Protein AF-A0A9E3TMM5-F1 (afdb_monomer_lite)

Foldseek 3Di:
DDDDDPDDDFDKDKDKWQQELLQWTDDPQEIEHFAQVRHRHIWMWIDGQFKIFTAHPVRHTRDIDTDDDHPYYDYDPNRDDPVSVVVLVVVQVVLLVVLVVLDDLSNVLSVLLCVVPNSSCSVLSVLLVVVCVVAPSVQQSVQSNVCVVVSNNGSVSSVVSSVVVVVPDDPDDPPPDDPPDDPPVCVDPVNVVVVVVVVVVVVVVD

Sequence (206 aa):
MLPLPRDRFPSFHEARRTVSRDGHLEVDKAFYSAPPEYVGRRLWVRWDSRVVRIFNDRWQPIALHSKCEPGRFRTNAAHIPREKVSAVERGTDRLLQQIAAIGPHSKAWSEAMTQVRGVEGVRVFVGLKALAGKHSIEALEQACETALTYEAFRLRTIRNLLKRSADKQQSFEFLEEHPIIRPLADYSVESLHQFRRQRNHERNSS

Radius of gyration: 29.15 Å; chains: 1; bounding box: 93×26×80 Å

pLDDT: mean 84.2, std 12.72, range [48.09, 98.19]

Secondary structure (DSSP, 8-state):
-PPPPSSPP---EEEEEEPPTTSEEEETTEEEE--GGGTT-EEEEEE-SSEEEEE-TT--EEEEEE---TT-EE--GGG--HHHHHHHHHHHHHHHHHHHTT-HHHHHHHHHHHHHH-GGGHHHHHHHHHHHTTS-HHHHHHHHHHHHHTT---HHHHHHHHHHHHS--------S--TTS--GGGGSHHHHHHHHHHHHHHHH--

Structure (mmCIF, N/CA/C/O backbone):
data_AF-A0A9E3TMM5-F1
#
_entry.id   AF-A0A9E3TMM5-F1
#
loop_
_atom_site.group_PDB
_atom_site.id
_atom_site.type_symbol
_atom_site.label_atom_id
_atom_site.label_alt_id
_atom_site.label_comp_id
_atom_site.label_asym_id
_atom_site.label_entity_id
_atom_site.label_seq_id
_atom_site.pdbx_PDB_ins_code
_atom_site.Cartn_x
_atom_site.Cartn_y
_atom_site.Cartn_z
_atom_site.occupancy
_atom_site.B_iso_or_equiv
_atom_site.auth_seq_id
_atom_site.auth_comp_id
_atom_site.auth_asym_id
_atom_site.auth_atom_id
_atom_site.pdbx_PDB_model_num
ATOM 1 N N . MET A 1 1 ? -12.716 5.617 -49.496 1.00 60.97 1 MET A N 1
ATOM 2 C CA . MET A 1 1 ? -12.910 5.771 -48.036 1.00 60.97 1 MET A CA 1
ATOM 3 C C . MET A 1 1 ? -12.302 4.563 -47.343 1.00 60.97 1 MET A C 1
ATOM 5 O O . MET A 1 1 ? -12.516 3.461 -47.834 1.00 60.97 1 MET A O 1
ATOM 9 N N . LEU A 1 2 ? -11.521 4.748 -46.273 1.00 73.06 2 LEU A N 1
ATOM 10 C CA . LEU A 1 2 ? -11.009 3.619 -45.486 1.00 73.06 2 LEU A CA 1
ATOM 11 C C . LEU A 1 2 ? -12.102 3.066 -44.553 1.00 73.06 2 LEU A C 1
ATOM 13 O O . LEU A 1 2 ? -12.908 3.849 -44.047 1.00 73.06 2 LEU A O 1
ATOM 17 N N . PRO A 1 3 ? -12.138 1.742 -44.322 1.00 79.94 3 PRO A N 1
ATOM 18 C CA . PRO A 1 3 ? -13.090 1.120 -43.410 1.00 79.94 3 PRO A CA 1
ATOM 19 C C . PRO A 1 3 ? -12.835 1.549 -41.958 1.00 79.94 3 PRO A C 1
ATOM 21 O O . PRO A 1 3 ? -11.693 1.756 -41.546 1.00 79.94 3 PRO A O 1
ATOM 24 N N . LEU A 1 4 ? -13.913 1.662 -41.178 1.00 74.12 4 LEU A N 1
ATOM 25 C CA . LEU A 1 4 ? -13.845 1.975 -39.751 1.00 74.12 4 LEU A CA 1
ATOM 26 C C . LEU A 1 4 ? -13.074 0.877 -38.991 1.00 74.12 4 LEU A C 1
ATOM 28 O O . LEU A 1 4 ? -13.332 -0.311 -39.218 1.00 74.12 4 LEU A O 1
ATOM 32 N N . PRO A 1 5 ? -12.154 1.246 -38.078 1.00 76.75 5 PRO A N 1
ATOM 33 C CA . PRO A 1 5 ? -11.482 0.284 -37.216 1.00 76.75 5 PRO A CA 1
ATOM 34 C C . PRO A 1 5 ? -12.502 -0.541 -36.427 1.00 76.75 5 PRO A C 1
ATOM 36 O O . PRO A 1 5 ? -13.445 0.005 -35.855 1.00 76.75 5 PRO A O 1
ATOM 39 N N . ARG A 1 6 ? -12.304 -1.864 -36.390 1.00 74.62 6 ARG A N 1
ATOM 40 C CA . ARG A 1 6 ? -13.176 -2.797 -35.653 1.00 74.62 6 ARG A CA 1
ATOM 41 C C . ARG A 1 6 ? -13.123 -2.586 -34.140 1.00 74.62 6 ARG A C 1
ATOM 43 O O . ARG A 1 6 ? -14.082 -2.905 -33.443 1.00 74.62 6 ARG A O 1
ATOM 50 N N . ASP A 1 7 ? -12.017 -2.034 -33.652 1.00 69.50 7 ASP A N 1
ATOM 51 C CA . ASP A 1 7 ? -11.776 -1.806 -32.237 1.00 69.50 7 ASP A CA 1
ATOM 52 C C . ASP A 1 7 ? -12.035 -0.350 -31.852 1.00 69.50 7 ASP A C 1
ATOM 54 O O . ASP A 1 7 ? -11.740 0.588 -32.597 1.00 69.50 7 ASP A O 1
ATOM 58 N N . ARG A 1 8 ? -12.569 -0.153 -30.643 1.00 67.50 8 ARG A N 1
ATOM 59 C CA . ARG A 1 8 ? -12.731 1.187 -30.069 1.00 67.50 8 ARG A CA 1
ATOM 60 C C . ARG A 1 8 ? -11.361 1.828 -29.869 1.00 67.50 8 ARG A C 1
ATOM 62 O O . ARG A 1 8 ? -10.397 1.142 -29.528 1.00 67.50 8 ARG A O 1
ATOM 69 N N . PHE A 1 9 ? -11.303 3.153 -29.998 1.00 67.50 9 PHE A N 1
ATOM 70 C CA . PHE A 1 9 ? -10.101 3.914 -29.673 1.00 67.50 9 PHE A CA 1
ATOM 71 C C . PHE A 1 9 ? -9.637 3.565 -28.244 1.00 67.50 9 PHE A C 1
ATOM 73 O O . PHE A 1 9 ? -10.448 3.673 -27.315 1.00 67.50 9 PHE A O 1
ATOM 80 N N . PRO A 1 10 ? -8.383 3.121 -28.034 1.00 65.38 10 PRO A N 1
ATOM 81 C CA . PRO A 1 10 ? -7.929 2.732 -26.708 1.00 65.38 10 PRO A CA 1
ATOM 82 C C . PRO A 1 10 ? -7.882 3.960 -25.795 1.00 65.38 10 PRO A C 1
ATOM 84 O O . PRO A 1 10 ? -7.009 4.816 -25.929 1.00 65.38 10 PRO A O 1
ATOM 87 N N . SER A 1 11 ? -8.813 4.052 -24.847 1.00 82.56 11 SER A N 1
ATOM 88 C CA . SER A 1 11 ? -8.731 5.037 -23.771 1.00 82.56 11 SER A CA 1
ATOM 89 C C . SER A 1 11 ? -7.680 4.568 -22.770 1.00 82.56 11 SER A C 1
ATOM 91 O O . SER A 1 11 ? -7.873 3.555 -22.089 1.00 82.56 11 SER A O 1
ATOM 93 N N . PHE A 1 12 ? -6.573 5.292 -22.674 1.00 91.00 12 PHE A N 1
ATOM 94 C CA . PHE A 1 12 ? -5.543 5.036 -21.678 1.00 91.00 12 PHE A CA 1
ATOM 95 C C . PHE A 1 12 ? -5.386 6.232 -20.748 1.00 91.00 12 PHE A C 1
ATOM 97 O O . PHE A 1 12 ? -5.664 7.375 -21.103 1.00 91.00 12 PHE A O 1
ATOM 104 N N . HIS A 1 13 ? -4.897 5.943 -19.554 1.00 95.06 13 HIS A N 1
ATOM 105 C CA . HIS A 1 13 ? -4.405 6.931 -18.616 1.00 95.06 13 HIS A CA 1
ATOM 106 C C . HIS A 1 13 ? -2.886 6.924 -18.643 1.00 95.06 13 HIS A C 1
ATOM 108 O O . HIS A 1 13 ? -2.256 5.907 -18.953 1.00 95.06 13 HIS A O 1
ATOM 114 N N . GLU A 1 14 ? -2.301 8.056 -18.283 1.00 95.69 14 GLU A N 1
ATOM 115 C CA . GLU A 1 14 ? -0.863 8.232 -18.277 1.00 95.69 14 GLU A CA 1
ATOM 116 C C . GLU A 1 14 ? -0.423 9.077 -17.089 1.00 95.69 14 GLU A C 1
ATOM 118 O O . GLU A 1 14 ? -1.069 10.059 -16.727 1.00 95.69 14 GLU A O 1
ATOM 123 N N . ALA A 1 15 ? 0.675 8.678 -16.451 1.00 96.81 15 ALA A N 1
ATOM 124 C CA . ALA A 1 15 ? 1.256 9.426 -15.349 1.00 96.81 15 ALA A CA 1
ATOM 125 C C . ALA A 1 15 ? 2.727 9.072 -15.152 1.00 96.81 15 ALA A C 1
ATOM 127 O O . ALA A 1 15 ? 3.177 7.969 -15.464 1.00 96.81 15 ALA A O 1
ATOM 128 N N . ARG A 1 16 ? 3.461 9.987 -14.515 1.00 97.38 16 ARG A N 1
ATOM 129 C CA . ARG A 1 16 ? 4.796 9.697 -13.993 1.00 97.38 16 ARG A CA 1
ATOM 130 C C . ARG A 1 16 ? 4.725 9.164 -12.565 1.00 97.38 16 ARG A C 1
ATOM 132 O O . ARG A 1 16 ? 4.150 9.825 -11.697 1.00 97.38 16 ARG A O 1
ATOM 139 N N . ARG A 1 17 ? 5.358 8.019 -12.297 1.00 97.19 17 ARG A N 1
ATOM 140 C CA . ARG A 1 17 ? 5.375 7.349 -10.985 1.00 97.19 17 ARG A CA 1
ATOM 141 C C . ARG A 1 17 ? 6.796 7.032 -10.540 1.00 97.19 17 ARG A C 1
ATOM 143 O O . ARG A 1 17 ? 7.626 6.631 -11.347 1.00 97.19 17 ARG A O 1
ATOM 150 N N . THR A 1 18 ? 7.071 7.212 -9.253 1.00 95.88 18 THR A N 1
ATOM 151 C CA . THR A 1 18 ? 8.375 6.887 -8.664 1.00 95.88 18 THR A CA 1
ATOM 152 C C . THR A 1 18 ? 8.405 5.430 -8.224 1.00 95.88 18 THR A C 1
ATOM 154 O O . THR A 1 18 ? 7.497 4.978 -7.521 1.00 95.88 18 THR A O 1
ATOM 157 N N . VAL A 1 19 ? 9.452 4.705 -8.615 1.00 92.06 19 VAL A N 1
ATOM 158 C CA . VAL A 1 19 ? 9.715 3.353 -8.113 1.00 92.06 19 VAL A CA 1
ATOM 159 C C . VAL A 1 19 ? 10.181 3.472 -6.671 1.00 92.06 19 VAL A C 1
ATOM 161 O O . VAL A 1 19 ? 11.188 4.114 -6.375 1.00 92.06 19 VAL A O 1
ATOM 164 N N . SER A 1 20 ? 9.425 2.883 -5.758 1.00 87.44 20 SER A N 1
ATOM 165 C CA . SER A 1 20 ? 9.756 2.887 -4.338 1.00 87.44 20 SER A CA 1
ATOM 166 C C . SER A 1 20 ? 10.905 1.926 -4.027 1.00 87.44 20 SER A C 1
ATOM 168 O O . SER A 1 20 ? 11.356 1.158 -4.876 1.00 87.44 20 SER A O 1
ATOM 170 N N . ARG A 1 21 ? 11.423 1.999 -2.797 1.00 80.44 21 ARG A N 1
ATOM 171 C CA . ARG A 1 21 ? 12.581 1.207 -2.345 1.00 80.44 21 ARG A CA 1
ATOM 172 C C . ARG A 1 21 ? 12.350 -0.308 -2.416 1.00 80.44 21 ARG A C 1
ATOM 174 O O . ARG A 1 21 ? 13.307 -1.061 -2.529 1.00 80.44 21 ARG A O 1
ATOM 181 N N . ASP A 1 22 ? 11.092 -0.724 -2.386 1.00 79.25 22 ASP A N 1
ATOM 182 C CA . ASP A 1 22 ? 10.629 -2.100 -2.572 1.00 79.25 22 ASP A CA 1
ATOM 183 C C . ASP A 1 22 ? 10.596 -2.548 -4.048 1.00 79.25 22 ASP A C 1
ATOM 185 O O . ASP A 1 22 ? 10.097 -3.628 -4.348 1.00 79.25 22 ASP A O 1
ATOM 189 N N . GLY A 1 23 ? 11.057 -1.717 -4.989 1.00 86.25 23 GLY A N 1
ATOM 190 C CA . GLY A 1 23 ? 11.059 -2.032 -6.420 1.00 86.25 23 GLY A CA 1
ATOM 191 C C . GLY A 1 23 ? 9.711 -1.853 -7.116 1.00 86.25 23 GLY A C 1
ATOM 192 O O . GLY A 1 23 ? 9.593 -2.194 -8.292 1.00 86.25 23 GLY A O 1
ATOM 193 N N . HIS A 1 24 ? 8.698 -1.307 -6.435 1.00 91.38 24 HIS A N 1
ATOM 194 C CA . HIS A 1 24 ? 7.352 -1.173 -6.988 1.00 91.38 24 HIS A CA 1
ATOM 195 C C . HIS A 1 24 ? 6.933 0.286 -7.178 1.00 91.38 24 HIS A C 1
ATOM 197 O O . HIS A 1 24 ? 7.223 1.161 -6.357 1.00 91.38 24 HIS A O 1
ATOM 203 N N . LEU A 1 25 ? 6.168 0.540 -8.238 1.00 94.19 25 LEU A N 1
ATOM 204 C CA . LEU A 1 25 ? 5.440 1.791 -8.452 1.00 94.19 25 LEU A CA 1
ATOM 205 C C . LEU A 1 25 ? 3.928 1.571 -8.323 1.00 94.19 25 LEU A C 1
ATOM 207 O O . LEU A 1 25 ? 3.431 0.464 -8.527 1.00 94.19 25 LEU A O 1
ATOM 211 N N . GLU A 1 26 ? 3.196 2.622 -7.953 1.00 95.06 26 GLU A N 1
ATOM 212 C CA . GLU A 1 26 ? 1.743 2.567 -7.765 1.00 95.06 26 GLU A CA 1
ATOM 213 C C . GLU A 1 26 ? 0.995 3.092 -8.996 1.00 95.06 26 GLU A C 1
ATOM 215 O O . GLU A 1 26 ? 1.269 4.191 -9.488 1.00 95.06 26 GLU A O 1
ATOM 220 N N . VAL A 1 27 ? 0.012 2.323 -9.461 1.00 96.56 27 VAL A N 1
ATOM 221 C CA . VAL A 1 27 ? -0.903 2.670 -10.554 1.00 96.56 27 VAL A CA 1
ATOM 222 C C . VAL A 1 27 ? -2.302 2.243 -10.152 1.00 96.56 27 VAL A C 1
ATOM 224 O O . VAL A 1 27 ? -2.522 1.077 -9.844 1.00 96.56 27 VAL A O 1
ATOM 227 N N . ASP A 1 28 ? -3.244 3.187 -10.153 1.00 94.38 28 ASP A N 1
ATOM 228 C CA . ASP A 1 28 ? -4.645 2.933 -9.793 1.00 94.38 28 ASP A CA 1
ATOM 229 C C . ASP A 1 28 ? -4.796 2.145 -8.474 1.00 94.38 28 ASP A C 1
ATOM 231 O O . ASP A 1 28 ? -5.537 1.169 -8.370 1.00 94.38 28 ASP A O 1
ATOM 235 N N . LYS A 1 29 ? -4.017 2.550 -7.458 1.00 92.12 29 LYS A N 1
ATOM 236 C CA . LYS A 1 29 ? -3.943 1.931 -6.122 1.00 92.12 29 LYS A CA 1
ATOM 237 C C . LYS A 1 29 ? -3.423 0.486 -6.099 1.00 92.12 29 LYS A C 1
ATOM 239 O O . LYS A 1 29 ? -3.460 -0.136 -5.040 1.00 92.12 29 LYS A O 1
ATOM 244 N N . ALA A 1 30 ? -2.943 -0.055 -7.214 1.00 92.88 30 ALA A N 1
ATOM 245 C CA . ALA A 1 30 ? -2.253 -1.340 -7.312 1.00 92.88 30 ALA A CA 1
ATOM 246 C C . ALA A 1 30 ? -0.745 -1.138 -7.541 1.00 92.88 30 ALA A C 1
ATOM 248 O O . ALA A 1 30 ? -0.310 -0.066 -7.968 1.00 92.88 30 ALA A O 1
ATOM 249 N N . PHE A 1 31 ? 0.064 -2.155 -7.247 1.00 92.50 31 PHE A N 1
ATOM 250 C CA . PHE A 1 31 ? 1.525 -2.045 -7.225 1.00 92.50 31 PHE A CA 1
ATOM 251 C C . PHE A 1 31 ? 2.176 -2.957 -8.259 1.00 92.50 31 PHE A C 1
ATOM 253 O O . PHE A 1 31 ? 1.870 -4.145 -8.331 1.00 92.50 31 PHE A O 1
ATOM 260 N N . TYR A 1 32 ? 3.105 -2.408 -9.037 1.00 94.56 32 TYR A N 1
ATOM 261 C CA . TYR A 1 32 ? 3.748 -3.106 -10.148 1.00 94.56 32 TYR A CA 1
ATOM 262 C C . TYR A 1 32 ? 5.260 -2.997 -10.025 1.00 94.56 32 TYR A C 1
ATOM 264 O O . TYR A 1 32 ? 5.792 -1.904 -9.821 1.00 94.56 32 TYR A O 1
ATOM 272 N N . SER A 1 33 ? 5.942 -4.134 -10.132 1.00 93.38 33 SER A N 1
ATOM 273 C CA . SER A 1 33 ? 7.407 -4.180 -10.079 1.00 93.38 33 SER A CA 1
ATOM 274 C C . SER A 1 33 ? 8.036 -3.523 -11.311 1.00 93.38 33 SER A C 1
ATOM 276 O O . SER A 1 33 ? 7.535 -3.673 -12.431 1.00 93.38 33 SER A O 1
ATOM 278 N N . ALA A 1 34 ? 9.162 -2.848 -11.107 1.00 93.75 34 ALA A N 1
ATOM 279 C CA . ALA A 1 34 ? 10.026 -2.325 -12.158 1.00 93.75 34 ALA A CA 1
ATOM 280 C C . ALA A 1 34 ? 11.448 -2.888 -11.995 1.00 93.75 34 ALA A C 1
ATOM 282 O O . ALA A 1 34 ? 11.813 -3.271 -10.880 1.00 93.75 34 ALA A O 1
ATOM 283 N N . PRO A 1 35 ? 12.259 -2.921 -13.068 1.00 92.00 35 PRO A N 1
ATOM 284 C CA . PRO A 1 35 ? 13.619 -3.424 -12.970 1.00 92.00 35 PRO A CA 1
ATOM 285 C C . PRO A 1 35 ? 14.457 -2.686 -11.900 1.00 92.00 35 PRO A C 1
ATOM 287 O O . PRO A 1 35 ? 14.269 -1.480 -11.678 1.00 92.00 35 PRO A O 1
ATOM 290 N N . PRO A 1 36 ? 15.371 -3.387 -11.207 1.00 87.44 36 PRO A N 1
ATOM 291 C CA . PRO A 1 36 ? 16.034 -2.901 -9.993 1.00 87.44 36 PRO A CA 1
ATOM 292 C C . PRO A 1 36 ? 16.870 -1.632 -10.165 1.00 87.44 36 PRO A C 1
ATOM 294 O O . PRO A 1 36 ? 17.106 -0.920 -9.187 1.00 87.44 36 PRO A O 1
ATOM 297 N N . GLU A 1 37 ? 17.372 -1.374 -11.364 1.00 90.12 37 GLU A N 1
ATOM 298 C CA . G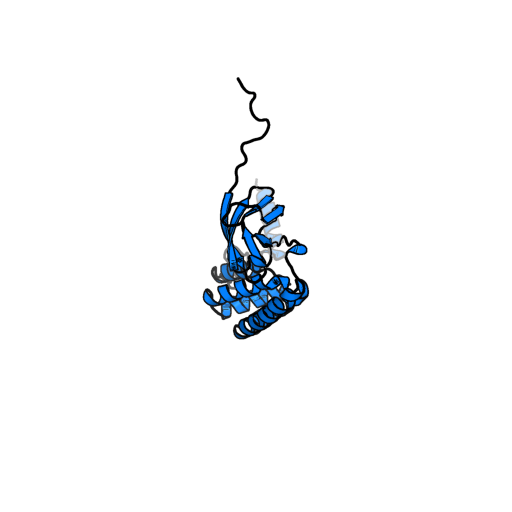LU A 1 37 ? 18.147 -0.192 -11.736 1.00 90.12 37 GLU A CA 1
ATOM 299 C C . GLU A 1 37 ? 17.310 1.096 -11.711 1.00 90.12 37 GLU A C 1
ATOM 301 O O . GLU A 1 37 ? 17.864 2.196 -11.621 1.00 90.12 37 GLU A O 1
ATOM 306 N N . TYR A 1 38 ? 15.978 0.969 -11.726 1.00 92.81 38 TYR A N 1
ATOM 307 C CA . TYR A 1 38 ? 15.045 2.091 -11.671 1.00 92.81 38 TYR A CA 1
ATOM 308 C C . TYR A 1 38 ? 14.523 2.400 -10.266 1.00 92.81 38 TYR A C 1
ATOM 310 O O . TYR A 1 38 ? 13.747 3.342 -10.121 1.00 92.81 38 TYR A O 1
ATOM 318 N N . VAL A 1 39 ? 14.944 1.673 -9.224 1.00 89.19 39 VAL A N 1
ATOM 319 C CA . VAL A 1 39 ? 14.583 1.992 -7.830 1.00 89.19 39 VAL A CA 1
ATOM 320 C C . VAL A 1 39 ? 14.949 3.446 -7.506 1.00 89.19 39 VAL A C 1
ATOM 322 O O . VAL A 1 39 ? 16.067 3.887 -7.759 1.00 89.19 39 VAL A O 1
ATOM 325 N N . GLY A 1 40 ? 13.991 4.204 -6.966 1.00 89.25 40 GLY A N 1
ATOM 326 C CA . GLY A 1 40 ? 14.130 5.633 -6.672 1.00 89.25 40 GLY A CA 1
ATOM 327 C C . GLY A 1 40 ? 13.940 6.564 -7.876 1.00 89.25 40 GLY A C 1
ATOM 328 O O . GLY A 1 40 ? 13.851 7.776 -7.690 1.00 89.25 40 GLY A O 1
ATOM 329 N N . ARG A 1 41 ? 13.832 6.038 -9.104 1.00 94.88 41 ARG A N 1
ATOM 330 C CA . ARG A 1 41 ? 13.634 6.838 -10.323 1.00 94.88 41 ARG A CA 1
ATOM 331 C C . ARG A 1 41 ? 12.153 7.035 -10.635 1.00 94.88 41 ARG A C 1
ATOM 333 O O . ARG A 1 41 ? 11.298 6.246 -10.229 1.00 94.88 41 ARG A O 1
ATOM 340 N N . ARG A 1 42 ? 11.845 8.096 -11.387 1.00 97.31 42 ARG A N 1
ATOM 341 C CA . ARG A 1 42 ? 10.482 8.453 -11.801 1.00 97.31 42 ARG A CA 1
ATOM 342 C C . ARG A 1 42 ? 10.241 8.064 -13.258 1.00 97.31 42 ARG A C 1
ATOM 344 O O . ARG A 1 42 ? 10.781 8.697 -14.155 1.00 97.31 42 ARG A O 1
ATOM 351 N N . LEU A 1 43 ? 9.386 7.075 -13.477 1.00 97.81 43 LEU A N 1
ATOM 352 C CA . LEU A 1 43 ? 9.104 6.453 -14.770 1.00 97.81 43 LEU A CA 1
ATOM 353 C C . LEU A 1 43 ? 7.763 6.901 -15.345 1.00 97.81 43 LEU A C 1
ATOM 355 O O . LEU A 1 43 ? 6.876 7.318 -14.596 1.00 97.81 43 LEU A O 1
ATOM 359 N N . TRP A 1 44 ? 7.604 6.784 -16.660 1.00 98.19 44 TRP A N 1
ATOM 360 C CA . TRP A 1 44 ? 6.314 6.939 -17.324 1.00 98.19 44 TRP A CA 1
ATOM 361 C C . TRP A 1 44 ? 5.515 5.648 -17.216 1.00 98.19 44 TRP A C 1
ATOM 363 O O . TRP A 1 44 ? 6.055 4.553 -17.362 1.00 98.19 44 TRP A O 1
ATOM 373 N N . VAL A 1 45 ? 4.218 5.767 -16.958 1.00 97.81 45 VAL A N 1
ATOM 374 C CA . VAL A 1 45 ? 3.316 4.623 -16.886 1.00 97.81 45 VAL A CA 1
ATOM 375 C C . VAL A 1 45 ? 2.057 4.936 -17.667 1.00 97.81 45 VAL A C 1
ATOM 377 O O . VAL A 1 45 ? 1.417 5.957 -17.418 1.00 97.81 45 VAL A O 1
ATOM 380 N N . ARG A 1 46 ? 1.696 4.036 -18.582 1.00 97.19 46 ARG A N 1
ATOM 381 C CA . ARG A 1 46 ? 0.459 4.091 -19.358 1.00 97.19 46 ARG A CA 1
ATOM 382 C C . ARG A 1 46 ? -0.378 2.860 -19.056 1.00 97.19 46 ARG A C 1
ATOM 384 O O . ARG A 1 46 ? 0.136 1.743 -19.125 1.00 97.19 46 ARG A O 1
ATOM 391 N N . TRP A 1 47 ? -1.648 3.041 -18.725 1.00 96.81 47 TRP A N 1
ATOM 392 C CA . TRP A 1 47 ? -2.521 1.920 -18.386 1.00 96.81 47 TRP A CA 1
ATOM 393 C C . TRP A 1 47 ? -3.946 2.098 -18.890 1.00 96.81 47 TRP A C 1
ATOM 395 O O . TRP A 1 47 ? -4.442 3.213 -19.039 1.00 96.81 47 TRP A O 1
ATOM 405 N N . ASP A 1 48 ? -4.605 0.973 -19.124 1.00 94.06 48 ASP A N 1
ATOM 406 C CA . ASP A 1 48 ? -6.016 0.884 -19.495 1.00 94.06 48 ASP A CA 1
ATOM 407 C C . ASP A 1 48 ? -6.751 -0.050 -18.514 1.00 94.06 48 ASP A C 1
ATOM 409 O O . ASP A 1 48 ? -6.332 -0.212 -17.364 1.00 94.06 48 ASP A O 1
ATOM 413 N N . SER A 1 49 ? -7.885 -0.628 -18.912 1.00 91.56 49 SER A N 1
ATOM 414 C CA . SER A 1 49 ? -8.632 -1.569 -18.069 1.00 91.56 49 SER A CA 1
ATOM 415 C C . SER A 1 49 ? -7.958 -2.940 -17.922 1.00 91.56 49 SER A C 1
ATOM 417 O O . SER A 1 49 ? -8.324 -3.687 -17.020 1.00 91.56 49 SER A O 1
ATOM 419 N N . ARG A 1 50 ? -6.979 -3.276 -18.769 1.00 92.62 50 ARG A N 1
ATOM 420 C CA . ARG A 1 50 ? -6.390 -4.618 -18.891 1.00 92.62 50 ARG A CA 1
ATOM 421 C C . ARG A 1 50 ? -4.906 -4.660 -18.574 1.00 92.62 50 ARG A C 1
ATOM 423 O O . ARG A 1 50 ? -4.449 -5.655 -18.019 1.00 92.62 50 ARG A O 1
ATOM 430 N N . VAL A 1 51 ? -4.142 -3.632 -18.935 1.00 95.94 51 VAL A N 1
ATOM 431 C CA . VAL A 1 51 ? -2.677 -3.664 -18.855 1.00 95.94 51 VAL A CA 1
ATOM 432 C C . VAL A 1 51 ? -2.071 -2.378 -18.314 1.00 95.94 51 VAL A C 1
ATOM 434 O O . VAL A 1 51 ? -2.626 -1.289 -18.446 1.00 95.94 51 VAL A O 1
ATOM 437 N N . VAL A 1 52 ? -0.881 -2.524 -17.737 1.00 97.75 52 VAL A N 1
ATOM 438 C CA . VAL A 1 52 ? -0.010 -1.449 -17.263 1.00 97.75 52 VAL A CA 1
ATOM 439 C C . VAL A 1 52 ? 1.332 -1.575 -17.977 1.00 97.75 52 VAL A C 1
ATOM 441 O O . VAL A 1 52 ? 2.013 -2.592 -17.854 1.00 97.75 52 VAL A O 1
ATOM 444 N N . ARG A 1 53 ? 1.716 -0.543 -18.729 1.00 97.62 53 ARG A N 1
ATOM 445 C CA . ARG A 1 53 ? 2.998 -0.434 -19.436 1.00 97.62 53 ARG A CA 1
ATOM 446 C C . ARG A 1 53 ? 3.873 0.602 -18.751 1.00 97.62 53 ARG A C 1
ATOM 448 O O . ARG A 1 53 ? 3.424 1.723 -18.525 1.00 97.62 53 ARG A O 1
ATOM 455 N N . ILE A 1 54 ? 5.111 0.234 -18.451 1.00 98.12 54 ILE A N 1
ATOM 456 C CA . ILE A 1 54 ? 6.090 1.099 -17.792 1.00 98.12 54 ILE A CA 1
ATOM 457 C C . ILE A 1 54 ? 7.175 1.456 -18.808 1.00 98.12 54 ILE A C 1
ATOM 459 O O . ILE A 1 54 ? 7.685 0.574 -19.502 1.00 98.12 54 ILE A O 1
ATOM 463 N N . PHE A 1 55 ? 7.538 2.735 -18.871 1.00 98.00 55 PHE A N 1
ATOM 464 C CA . PHE A 1 55 ? 8.533 3.284 -19.785 1.00 98.00 55 PHE A CA 1
ATOM 465 C C . PHE A 1 55 ? 9.575 4.116 -19.036 1.00 98.00 55 PHE A C 1
ATOM 467 O O . PHE A 1 55 ? 9.283 4.745 -18.013 1.00 98.00 55 PHE A O 1
ATOM 474 N N . ASN A 1 56 ? 10.794 4.153 -19.568 1.00 96.25 56 ASN A N 1
ATOM 475 C CA . ASN A 1 56 ? 11.821 5.084 -19.104 1.00 96.25 56 ASN A CA 1
ATOM 476 C C . ASN A 1 56 ? 11.611 6.504 -19.678 1.00 96.25 56 ASN A C 1
ATOM 478 O O . ASN A 1 56 ? 10.668 6.758 -20.427 1.00 96.25 56 ASN A O 1
ATOM 482 N N . ASP A 1 57 ? 12.501 7.442 -19.342 1.00 94.00 57 ASP A N 1
ATOM 483 C CA . ASP A 1 57 ? 12.431 8.833 -19.825 1.00 94.00 57 ASP A CA 1
ATOM 484 C C . ASP A 1 57 ? 12.566 8.976 -21.351 1.00 94.00 57 ASP A C 1
ATOM 486 O O . ASP A 1 57 ? 12.154 9.987 -21.911 1.00 94.00 57 ASP A O 1
ATOM 490 N N . ARG A 1 58 ? 13.100 7.953 -22.031 1.00 95.50 58 ARG A N 1
ATOM 491 C CA . ARG A 1 58 ? 13.225 7.882 -23.494 1.00 95.50 58 ARG A CA 1
ATOM 492 C C . ARG A 1 58 ? 12.042 7.168 -24.156 1.00 95.50 58 ARG A C 1
ATOM 494 O O . ARG A 1 58 ? 12.156 6.768 -25.309 1.00 95.50 58 ARG A O 1
ATOM 501 N N . TRP A 1 59 ? 10.934 6.963 -23.436 1.00 94.38 59 TRP A N 1
ATOM 502 C CA . TRP A 1 59 ? 9.745 6.256 -23.930 1.00 94.38 59 TRP A CA 1
ATOM 503 C C . TRP A 1 59 ? 9.988 4.804 -24.369 1.00 94.38 59 TRP A C 1
ATOM 505 O O . TRP A 1 59 ? 9.181 4.218 -25.089 1.00 94.38 59 TRP A O 1
ATOM 515 N N . GLN A 1 60 ? 11.067 4.177 -23.895 1.00 96.06 60 GLN A N 1
ATOM 516 C CA . GLN A 1 60 ? 11.337 2.766 -24.170 1.00 96.06 60 GLN A CA 1
ATOM 517 C C . GLN A 1 60 ? 10.564 1.895 -23.169 1.00 96.06 60 GLN A C 1
ATOM 519 O O . GLN A 1 60 ? 10.625 2.185 -21.968 1.00 96.06 60 GLN A O 1
ATOM 524 N N . PRO A 1 61 ? 9.840 0.851 -23.617 1.00 95.50 61 PRO A N 1
ATOM 525 C CA . PRO A 1 61 ? 9.111 -0.035 -22.719 1.00 95.50 61 PRO A CA 1
ATOM 526 C C . PRO A 1 61 ? 10.100 -0.848 -21.883 1.00 95.50 61 PRO A C 1
ATOM 528 O O . PRO A 1 61 ? 10.980 -1.509 -22.424 1.00 95.50 61 PRO A O 1
ATOM 531 N N . ILE A 1 62 ? 9.943 -0.802 -20.561 1.00 95.50 62 ILE A N 1
ATOM 532 C CA . ILE A 1 62 ? 10.794 -1.547 -19.623 1.00 95.50 62 ILE A CA 1
ATOM 533 C C . ILE A 1 62 ? 10.041 -2.676 -18.913 1.00 95.50 62 ILE A C 1
ATOM 535 O O . ILE A 1 62 ? 10.666 -3.605 -18.418 1.00 95.50 62 ILE A O 1
ATOM 539 N N . ALA A 1 63 ? 8.708 -2.601 -18.841 1.00 96.50 63 ALA A N 1
ATOM 540 C CA . ALA A 1 63 ? 7.875 -3.658 -18.277 1.00 96.50 63 ALA A CA 1
ATOM 541 C C . ALA A 1 63 ? 6.425 -3.568 -18.774 1.00 96.50 63 ALA A C 1
ATOM 543 O O . ALA A 1 63 ? 5.903 -2.483 -19.048 1.00 96.50 63 ALA A O 1
ATOM 544 N N . LEU A 1 64 ? 5.762 -4.723 -18.829 1.00 96.88 64 LEU A N 1
ATOM 545 C CA . LEU A 1 64 ? 4.341 -4.876 -19.123 1.00 96.88 64 LEU A CA 1
ATOM 546 C C . LEU A 1 64 ? 3.725 -5.808 -18.079 1.00 96.88 64 LEU A C 1
ATOM 548 O O . LEU A 1 64 ? 4.242 -6.894 -17.835 1.00 96.88 64 LEU A O 1
ATOM 552 N N . HIS A 1 65 ? 2.599 -5.397 -17.507 1.00 97.19 65 HIS A N 1
ATOM 553 C CA . HIS A 1 65 ? 1.849 -6.180 -16.530 1.00 97.19 65 HIS A CA 1
ATOM 554 C C . HIS A 1 65 ? 0.367 -6.219 -16.890 1.00 97.19 65 HIS A C 1
ATOM 556 O O . HIS A 1 65 ? -0.177 -5.249 -17.418 1.00 97.19 65 HIS A O 1
ATOM 562 N N . SER A 1 66 ? -0.317 -7.306 -16.538 1.00 96.50 66 SER A N 1
ATOM 563 C CA . SER A 1 66 ? -1.783 -7.317 -16.460 1.00 96.50 66 SER A CA 1
ATOM 564 C C . SER A 1 66 ? -2.241 -6.427 -15.302 1.00 96.50 66 SER A C 1
ATOM 566 O O . SER A 1 66 ? -1.695 -6.555 -14.201 1.00 96.50 66 SER A O 1
ATOM 568 N N . LYS A 1 67 ? -3.260 -5.590 -15.507 1.00 95.50 67 LYS A N 1
ATOM 569 C CA . LYS A 1 67 ? -3.866 -4.791 -14.440 1.00 95.50 67 LYS A CA 1
ATOM 570 C C . LYS A 1 67 ? -4.459 -5.710 -13.367 1.00 95.50 67 LYS A C 1
ATOM 572 O O . LYS A 1 67 ? -5.021 -6.759 -13.676 1.00 95.50 67 LYS A O 1
ATOM 577 N N . CYS A 1 68 ? -4.306 -5.333 -12.104 1.00 94.38 68 CYS A N 1
ATOM 578 C CA . CYS A 1 68 ? -4.880 -6.043 -10.967 1.00 94.38 68 CYS A CA 1
ATOM 579 C C . CYS A 1 68 ? -5.656 -5.099 -10.043 1.00 94.38 68 CYS A C 1
ATOM 581 O O . CYS A 1 68 ? -5.606 -3.876 -10.181 1.00 94.38 68 CYS A O 1
ATOM 583 N N . GLU A 1 69 ? -6.387 -5.702 -9.107 1.00 92.38 69 GLU A N 1
ATOM 584 C CA . GLU A 1 69 ? -7.236 -4.985 -8.162 1.00 92.38 69 GLU A CA 1
ATOM 585 C C . GLU A 1 69 ? -6.448 -4.036 -7.241 1.00 92.38 69 GLU A C 1
ATOM 587 O O . GLU A 1 69 ? -5.331 -4.362 -6.819 1.00 92.38 69 GLU A O 1
ATOM 592 N N . PRO A 1 70 ? -7.048 -2.903 -6.830 1.00 90.50 70 PRO A N 1
ATOM 593 C CA . PRO A 1 70 ? -6.481 -2.007 -5.829 1.00 90.50 70 PRO A CA 1
ATOM 594 C C . PRO A 1 70 ? -5.951 -2.737 -4.585 1.00 90.50 70 PRO A C 1
ATOM 596 O O . PRO A 1 70 ? -6.648 -3.522 -3.938 1.00 90.50 70 PRO A O 1
ATOM 599 N N . GLY A 1 71 ? -4.711 -2.432 -4.210 1.00 83.12 71 GLY A N 1
ATOM 600 C CA . GLY A 1 71 ? -4.004 -3.009 -3.071 1.00 83.12 71 GLY A CA 1
ATOM 601 C C . GLY A 1 71 ? -3.296 -4.336 -3.356 1.00 83.12 71 GLY A C 1
ATOM 602 O O . GLY A 1 71 ? -2.657 -4.865 -2.447 1.00 83.12 71 GLY A O 1
ATOM 603 N N . ARG A 1 72 ? -3.393 -4.882 -4.576 1.00 86.56 72 ARG A N 1
ATOM 604 C CA . ARG A 1 72 ? -2.630 -6.064 -5.004 1.00 86.56 72 ARG A CA 1
ATOM 605 C C . ARG A 1 72 ? -1.281 -5.675 -5.603 1.00 86.56 72 ARG A C 1
ATOM 607 O O . ARG A 1 72 ? -1.074 -4.546 -6.046 1.00 86.56 72 ARG A O 1
ATOM 614 N N . PHE A 1 73 ? -0.387 -6.657 -5.621 1.00 87.81 73 PHE A N 1
ATOM 615 C CA . PHE A 1 73 ? 0.931 -6.574 -6.232 1.00 87.81 73 PHE A CA 1
ATOM 616 C C . PHE A 1 73 ? 0.968 -7.441 -7.491 1.00 87.81 73 PHE A C 1
ATOM 618 O O . PHE A 1 73 ? 0.409 -8.540 -7.525 1.00 87.81 73 PHE A O 1
ATOM 625 N N . ARG A 1 74 ? 1.620 -6.932 -8.534 1.00 91.38 74 ARG A N 1
ATOM 626 C CA . ARG A 1 74 ? 2.031 -7.679 -9.722 1.00 91.38 74 ARG A CA 1
ATOM 627 C C . ARG A 1 74 ? 3.545 -7.585 -9.844 1.00 91.38 74 ARG A C 1
ATOM 629 O O . ARG A 1 74 ? 4.116 -6.586 -10.295 1.00 91.38 74 ARG A O 1
ATOM 636 N N . THR A 1 75 ? 4.183 -8.653 -9.394 1.00 89.25 75 THR A N 1
ATOM 637 C CA . THR A 1 75 ? 5.633 -8.758 -9.300 1.00 89.25 75 THR A CA 1
ATOM 638 C C . THR A 1 75 ? 6.129 -9.710 -10.375 1.00 89.25 75 THR A C 1
ATOM 640 O O . THR A 1 75 ? 5.655 -10.838 -10.483 1.00 89.25 75 THR A O 1
ATOM 643 N N . ASN A 1 76 ? 7.065 -9.240 -11.196 1.00 89.06 76 ASN A N 1
ATOM 644 C CA . ASN A 1 76 ? 7.841 -10.095 -12.076 1.00 89.06 76 ASN A CA 1
ATOM 645 C C . ASN A 1 76 ? 9.072 -10.551 -11.288 1.00 89.06 76 ASN A C 1
ATOM 647 O O . ASN A 1 76 ? 9.819 -9.710 -10.789 1.00 89.06 76 ASN A O 1
ATOM 651 N N . ALA A 1 77 ? 9.285 -11.863 -11.187 1.00 83.00 77 ALA A N 1
ATOM 652 C CA . ALA A 1 77 ? 10.412 -12.435 -10.455 1.00 83.00 77 ALA A CA 1
ATOM 653 C C . ALA A 1 77 ? 11.770 -11.912 -10.959 1.00 83.00 77 ALA A C 1
ATOM 655 O O . ALA A 1 77 ? 12.675 -11.696 -10.158 1.00 83.00 77 ALA A O 1
ATOM 656 N N . ALA A 1 78 ? 11.895 -11.606 -12.257 1.00 85.75 78 ALA A N 1
ATOM 657 C CA . ALA A 1 78 ? 13.112 -11.028 -12.833 1.00 85.75 78 ALA A CA 1
ATOM 658 C C . ALA A 1 78 ? 13.451 -9.629 -12.278 1.00 85.75 78 ALA A C 1
ATOM 660 O O . ALA A 1 78 ? 14.594 -9.188 -12.358 1.00 85.75 78 ALA A O 1
ATOM 661 N N . HIS A 1 79 ? 12.475 -8.922 -11.699 1.00 85.12 79 HIS A N 1
ATOM 662 C CA . HIS A 1 79 ? 12.678 -7.608 -11.085 1.00 85.12 79 HIS A CA 1
ATOM 663 C C . HIS A 1 79 ? 13.114 -7.682 -9.613 1.00 85.12 79 HIS A C 1
ATOM 665 O O . HIS A 1 79 ? 13.374 -6.640 -9.013 1.00 85.12 79 HIS A O 1
ATOM 671 N N . ILE A 1 80 ? 13.205 -8.878 -9.019 1.00 72.81 80 ILE A N 1
ATOM 672 C CA . ILE A 1 80 ? 13.613 -9.078 -7.622 1.00 72.81 80 ILE A CA 1
ATOM 673 C C . ILE A 1 80 ? 14.941 -9.863 -7.591 1.00 72.81 80 ILE A C 1
ATOM 675 O O . ILE A 1 80 ? 14.938 -11.088 -7.467 1.00 72.81 80 ILE A O 1
ATOM 679 N N . PRO A 1 81 ? 16.110 -9.202 -7.711 1.00 66.12 81 PRO A N 1
ATOM 680 C CA . PRO A 1 81 ? 17.396 -9.858 -7.519 1.00 66.12 81 PRO A CA 1
ATOM 681 C C . PRO A 1 81 ? 17.516 -10.338 -6.078 1.00 66.12 81 PRO A C 1
ATOM 683 O O . PRO A 1 81 ? 17.277 -9.564 -5.146 1.00 66.12 81 PRO A O 1
ATOM 686 N N . ARG A 1 82 ? 17.952 -11.587 -5.894 1.00 60.25 82 ARG A N 1
ATOM 687 C CA . ARG A 1 82 ? 18.136 -12.209 -4.571 1.00 60.25 82 ARG A CA 1
ATOM 688 C C . ARG A 1 82 ? 19.024 -11.373 -3.640 1.00 60.25 82 ARG A C 1
ATOM 690 O O . ARG A 1 82 ? 18.745 -11.271 -2.455 1.00 60.25 82 ARG A O 1
ATOM 697 N N . GLU A 1 83 ? 20.020 -10.685 -4.189 1.00 60.88 83 GLU A N 1
ATOM 698 C CA . GLU A 1 83 ? 20.942 -9.810 -3.449 1.00 60.88 83 GLU A CA 1
ATOM 699 C C . GLU A 1 83 ? 20.262 -8.573 -2.831 1.00 60.88 83 GLU A C 1
ATOM 701 O O . GLU A 1 83 ? 20.714 -8.053 -1.810 1.00 60.88 83 GLU A O 1
ATOM 706 N N . LYS A 1 84 ? 19.155 -8.090 -3.419 1.00 56.97 84 LYS A N 1
ATOM 707 C CA . LYS A 1 84 ? 18.413 -6.925 -2.903 1.00 56.97 84 LYS A CA 1
ATOM 708 C C . LYS A 1 84 ? 17.392 -7.286 -1.824 1.00 56.97 84 LYS A C 1
ATOM 710 O O . LYS A 1 84 ? 16.954 -6.381 -1.111 1.00 56.97 84 LYS A O 1
ATOM 715 N N . VAL A 1 85 ? 17.059 -8.569 -1.659 1.00 60.22 85 VAL A N 1
ATOM 716 C CA . VAL A 1 85 ? 16.105 -9.045 -0.645 1.00 60.22 85 VAL A CA 1
ATOM 717 C C . VAL A 1 85 ? 16.589 -8.665 0.757 1.00 60.22 85 VAL A C 1
ATOM 719 O O . VAL A 1 85 ? 15.869 -7.981 1.479 1.00 60.22 85 VAL A O 1
ATOM 722 N N . SER A 1 86 ? 17.866 -8.902 1.078 1.00 57.78 86 SER A N 1
ATOM 723 C CA . SER A 1 86 ? 18.416 -8.567 2.401 1.00 57.78 86 SER A CA 1
ATOM 724 C C . SER A 1 86 ? 18.430 -7.069 2.727 1.00 57.78 86 SER A C 1
ATOM 726 O O . SER A 1 86 ? 18.364 -6.681 3.891 1.00 57.78 86 SER A O 1
ATOM 728 N N . ALA A 1 87 ? 18.515 -6.181 1.732 1.00 60.66 87 ALA A N 1
ATOM 729 C CA . ALA A 1 87 ? 18.444 -4.737 1.976 1.00 60.66 87 ALA A CA 1
ATOM 730 C C . ALA A 1 87 ? 17.007 -4.256 2.246 1.00 60.66 87 ALA A C 1
ATOM 732 O O . ALA A 1 87 ? 16.815 -3.273 2.971 1.00 60.66 87 ALA A O 1
ATOM 733 N N . VAL A 1 88 ? 16.016 -4.930 1.656 1.00 63.03 88 VAL A N 1
ATOM 734 C CA . VAL A 1 88 ? 14.590 -4.701 1.916 1.00 63.03 88 VAL A CA 1
ATOM 735 C C . VAL A 1 88 ? 14.211 -5.276 3.279 1.00 63.03 88 VAL A C 1
ATOM 737 O O . VAL A 1 88 ? 13.580 -4.569 4.061 1.00 63.03 88 VAL A O 1
ATOM 740 N N . GLU A 1 89 ? 14.678 -6.478 3.614 1.00 67.06 89 GLU A N 1
ATOM 741 C CA . GLU A 1 89 ? 14.503 -7.109 4.931 1.00 67.06 89 GLU A CA 1
ATOM 742 C C . GLU A 1 89 ? 15.055 -6.221 6.052 1.00 67.06 89 GLU A C 1
ATOM 744 O O . GLU A 1 89 ? 14.290 -5.775 6.902 1.00 67.06 89 GLU A O 1
ATOM 749 N N . ARG A 1 90 ? 16.325 -5.790 5.964 1.00 65.00 90 ARG A N 1
ATOM 750 C CA . ARG A 1 90 ? 16.916 -4.858 6.948 1.00 65.00 90 ARG A CA 1
ATOM 751 C C . ARG A 1 90 ? 16.154 -3.534 7.068 1.00 65.00 90 ARG A C 1
ATOM 753 O O . ARG A 1 90 ? 16.091 -2.927 8.135 1.00 65.00 90 ARG A O 1
ATOM 760 N N . GLY A 1 91 ? 15.605 -3.035 5.959 1.00 70.81 91 GLY A N 1
ATOM 761 C CA . GLY A 1 91 ? 14.754 -1.843 5.970 1.00 70.81 91 GLY A CA 1
ATOM 762 C C . GLY A 1 91 ? 13.410 -2.084 6.662 1.00 70.81 91 GLY A C 1
ATOM 763 O O . GLY A 1 91 ? 12.877 -1.172 7.297 1.00 70.81 91 GLY A O 1
ATOM 764 N N . THR A 1 92 ? 12.890 -3.305 6.556 1.00 74.75 92 THR A N 1
ATOM 765 C CA . THR A 1 92 ? 11.635 -3.745 7.169 1.00 74.75 92 THR A CA 1
ATOM 766 C C . THR A 1 92 ? 11.781 -3.870 8.675 1.00 74.75 92 THR A C 1
ATOM 768 O O . THR A 1 92 ? 10.941 -3.334 9.388 1.00 74.75 92 THR A O 1
ATOM 771 N N . ASP A 1 93 ? 12.882 -4.440 9.165 1.00 80.88 93 ASP A N 1
ATOM 772 C CA . ASP A 1 93 ? 13.147 -4.549 10.606 1.00 80.88 93 ASP A CA 1
ATOM 773 C C . ASP A 1 93 ? 13.164 -3.173 11.277 1.00 80.88 93 ASP A C 1
ATOM 775 O O . ASP A 1 93 ? 12.521 -2.945 12.303 1.00 80.88 93 ASP A O 1
ATOM 779 N N . ARG A 1 94 ? 13.827 -2.196 10.644 1.00 83.00 94 ARG A N 1
ATOM 780 C CA . ARG A 1 94 ? 13.840 -0.812 11.134 1.00 83.00 94 ARG A CA 1
ATOM 781 C C . ARG A 1 94 ? 12.448 -0.171 11.111 1.00 83.00 94 ARG A C 1
ATOM 783 O O . ARG A 1 94 ? 12.126 0.619 11.995 1.00 83.00 94 ARG A O 1
ATOM 790 N N . LEU A 1 95 ? 11.628 -0.472 10.104 1.00 83.19 95 LEU A N 1
ATOM 791 C CA . LEU A 1 95 ? 10.238 -0.005 10.034 1.00 83.19 95 LEU A CA 1
ATOM 792 C C . LEU A 1 95 ? 9.379 -0.628 11.139 1.00 83.19 95 LEU A C 1
ATOM 794 O O . LEU A 1 95 ? 8.609 0.090 11.771 1.00 83.19 95 LEU A O 1
ATOM 798 N N . LEU A 1 96 ? 9.541 -1.924 11.401 1.00 86.69 96 LEU A N 1
ATOM 799 C CA . LEU A 1 96 ? 8.849 -2.631 12.476 1.00 86.69 96 LEU A CA 1
ATOM 800 C C . LEU A 1 96 ? 9.222 -2.064 13.848 1.00 86.69 96 LEU A C 1
ATOM 802 O O . LEU A 1 96 ? 8.332 -1.786 14.645 1.00 86.69 96 LEU A O 1
ATOM 806 N N . GLN A 1 97 ? 10.505 -1.778 14.093 1.00 88.31 97 GLN A N 1
ATOM 807 C CA . GLN A 1 97 ? 10.948 -1.094 15.316 1.00 88.31 97 GLN A CA 1
ATOM 808 C C . GLN A 1 97 ? 10.297 0.286 15.479 1.00 88.31 97 GLN A C 1
ATOM 810 O O . GLN A 1 97 ? 9.886 0.659 16.574 1.00 88.31 97 GLN A O 1
ATOM 815 N N . GLN A 1 98 ? 10.167 1.047 14.390 1.00 89.38 98 GLN A N 1
ATOM 816 C CA . GLN A 1 98 ? 9.495 2.348 14.422 1.00 89.38 98 GLN A CA 1
ATOM 817 C C . GLN A 1 98 ? 7.994 2.227 14.693 1.00 89.38 98 GLN A C 1
ATOM 819 O O . GLN A 1 98 ? 7.437 3.083 15.369 1.00 89.38 98 GLN A O 1
ATOM 824 N N . ILE A 1 99 ? 7.339 1.189 14.172 1.00 91.69 99 ILE A N 1
ATOM 825 C CA . ILE A 1 99 ? 5.927 0.924 14.460 1.00 91.69 99 ILE A CA 1
ATOM 826 C C . ILE A 1 99 ? 5.744 0.469 15.905 1.00 91.69 99 ILE A C 1
ATOM 828 O O . ILE A 1 99 ? 4.790 0.884 16.551 1.00 91.69 99 ILE A O 1
ATOM 832 N N . ALA A 1 100 ? 6.676 -0.319 16.439 1.00 92.12 100 ALA A N 1
ATOM 833 C CA . ALA A 1 100 ? 6.642 -0.732 17.835 1.00 92.12 100 ALA A CA 1
ATOM 834 C C . ALA A 1 100 ? 6.696 0.453 18.812 1.00 92.12 100 ALA A C 1
ATOM 836 O O . ALA A 1 100 ? 6.157 0.357 19.908 1.00 92.12 100 ALA A O 1
ATOM 837 N N . ALA A 1 101 ? 7.290 1.578 18.403 1.00 93.12 101 ALA A N 1
ATOM 838 C CA . ALA A 1 101 ? 7.288 2.812 19.184 1.00 93.12 101 ALA A CA 1
ATOM 839 C C . ALA A 1 101 ? 5.927 3.539 19.204 1.00 93.12 101 ALA A C 1
ATOM 841 O O . ALA A 1 101 ? 5.754 4.448 20.009 1.00 93.12 101 ALA A O 1
ATOM 842 N N . ILE A 1 102 ? 4.976 3.173 18.333 1.00 93.38 102 ILE A N 1
ATOM 843 C CA . ILE A 1 102 ? 3.602 3.704 18.360 1.00 93.38 102 ILE A CA 1
ATOM 844 C C . ILE A 1 102 ? 2.839 3.089 19.535 1.00 93.38 102 ILE A C 1
ATOM 846 O O . ILE A 1 102 ? 2.202 3.811 20.294 1.00 93.38 102 ILE A O 1
ATOM 850 N N . GLY A 1 103 ? 2.920 1.765 19.687 1.00 94.88 103 GLY A N 1
ATOM 851 C CA . GLY A 1 103 ? 2.249 1.046 20.761 1.00 94.88 103 GLY A CA 1
ATOM 852 C C . GLY A 1 103 ? 2.211 -0.476 20.566 1.00 94.88 103 GLY A C 1
ATOM 853 O O . GLY A 1 103 ? 2.616 -0.997 19.513 1.00 94.88 103 GLY A O 1
ATOM 854 N N . PRO A 1 104 ? 1.774 -1.213 21.604 1.00 96.56 104 PRO A N 1
ATOM 855 C CA . PRO A 1 104 ? 1.780 -2.673 21.625 1.00 96.56 104 PRO A CA 1
ATOM 856 C C . PRO A 1 104 ? 0.857 -3.308 20.575 1.00 96.56 104 PRO A C 1
ATOM 858 O O . PRO A 1 104 ? 1.234 -4.323 19.985 1.00 96.56 104 PRO A O 1
ATOM 861 N N . HIS A 1 105 ? -0.310 -2.728 20.285 1.00 96.94 105 HIS A N 1
ATOM 862 C CA . HIS A 1 105 ? -1.253 -3.299 19.322 1.00 96.94 105 HIS A CA 1
ATOM 863 C C . HIS A 1 105 ? -0.793 -3.076 17.882 1.00 96.94 105 HIS A C 1
ATOM 865 O O . HIS A 1 105 ? -0.882 -3.992 17.063 1.00 96.94 105 HIS A O 1
ATOM 871 N N . SER A 1 106 ? -0.224 -1.910 17.561 1.00 95.94 106 SER A N 1
ATOM 872 C CA . SER A 1 106 ? 0.399 -1.671 16.252 1.00 95.94 106 SER A CA 1
ATOM 873 C C . SER A 1 106 ? 1.579 -2.608 16.005 1.00 95.94 106 SER A C 1
ATOM 875 O O . SER A 1 106 ? 1.745 -3.102 14.882 1.00 95.94 106 SER A O 1
ATOM 877 N N . LYS A 1 107 ? 2.378 -2.891 17.046 1.00 95.00 107 LYS A N 1
ATOM 878 C CA . LYS A 1 107 ? 3.448 -3.895 16.995 1.00 95.00 107 LYS A CA 1
ATOM 879 C C . LYS A 1 107 ? 2.881 -5.281 16.691 1.00 95.00 107 LYS A C 1
ATOM 881 O O . LYS A 1 107 ? 3.247 -5.863 15.671 1.00 95.00 107 LYS A O 1
ATOM 886 N N . ALA A 1 108 ? 1.960 -5.765 17.525 1.00 95.19 108 ALA A N 1
ATOM 887 C CA . ALA A 1 108 ? 1.381 -7.101 17.399 1.00 95.19 108 ALA A CA 1
ATOM 888 C C . ALA A 1 108 ? 0.700 -7.304 16.035 1.00 95.19 108 ALA A C 1
ATOM 890 O O . ALA A 1 108 ? 0.912 -8.317 15.368 1.00 95.19 108 ALA A O 1
ATOM 891 N N . TRP A 1 109 ? -0.051 -6.302 15.562 1.00 95.44 109 TRP A N 1
ATOM 892 C CA . TRP A 1 109 ? -0.668 -6.338 14.238 1.00 95.44 109 TRP A CA 1
ATOM 893 C C . TRP A 1 109 ? 0.368 -6.426 13.112 1.00 95.44 109 TRP A C 1
ATOM 895 O O . TRP A 1 109 ? 0.176 -7.173 12.152 1.00 95.44 109 TRP A O 1
ATOM 905 N N . SER A 1 110 ? 1.478 -5.692 13.220 1.00 91.62 110 SER A N 1
ATOM 906 C CA . SER A 1 110 ? 2.530 -5.687 12.197 1.00 91.62 110 SER A CA 1
ATOM 907 C C . SER A 1 110 ? 3.332 -6.989 12.168 1.00 91.62 110 SER A C 1
ATOM 909 O O . SER A 1 110 ? 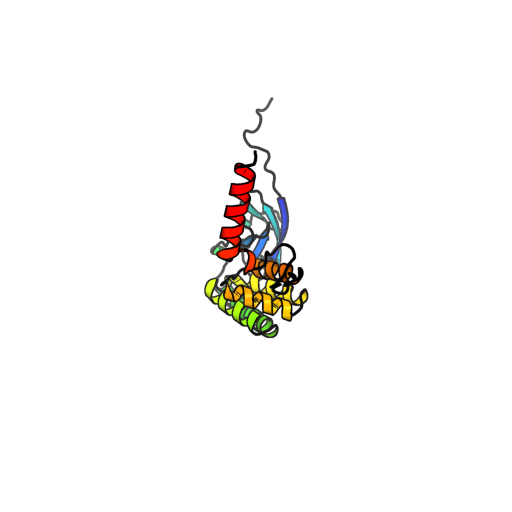3.672 -7.476 11.088 1.00 91.62 110 SER A O 1
ATOM 911 N N . GLU A 1 111 ? 3.591 -7.590 13.330 1.00 90.69 111 GLU A N 1
ATOM 912 C CA . GLU A 1 111 ? 4.229 -8.906 13.446 1.00 90.69 111 GLU A CA 1
ATOM 913 C C . GLU A 1 111 ? 3.338 -9.998 12.840 1.00 90.69 111 GLU A C 1
ATOM 915 O O . GLU A 1 111 ? 3.782 -10.720 11.945 1.00 90.69 111 GLU A O 1
ATOM 920 N N . ALA A 1 112 ? 2.058 -10.052 13.225 1.00 91.50 112 ALA A N 1
ATOM 921 C CA . ALA A 1 112 ? 1.092 -11.000 12.666 1.00 91.50 112 ALA A CA 1
ATOM 922 C C . ALA A 1 112 ? 0.933 -10.827 11.145 1.00 91.50 112 ALA A C 1
ATOM 924 O O . ALA A 1 112 ? 0.963 -11.793 10.381 1.00 91.50 112 ALA A O 1
ATOM 925 N N . MET A 1 113 ? 0.855 -9.581 10.674 1.00 89.81 113 MET A N 1
ATOM 926 C CA . MET A 1 113 ? 0.782 -9.274 9.249 1.00 89.81 113 MET A CA 1
ATOM 927 C C . MET A 1 113 ? 2.023 -9.749 8.476 1.00 89.81 113 MET A C 1
ATOM 929 O O . MET A 1 113 ? 1.877 -10.253 7.357 1.00 89.81 113 MET A O 1
ATOM 933 N N . THR A 1 114 ? 3.217 -9.621 9.067 1.00 86.44 114 THR A N 1
ATOM 934 C CA . THR A 1 114 ? 4.470 -10.122 8.478 1.00 86.44 114 THR A CA 1
ATOM 935 C C . THR A 1 114 ? 4.444 -11.640 8.351 1.00 86.44 114 THR A C 1
ATOM 937 O O . THR A 1 114 ? 4.827 -12.156 7.307 1.00 86.44 114 THR A O 1
ATOM 940 N N . GLN A 1 115 ? 3.945 -12.358 9.361 1.00 85.69 115 GLN A N 1
ATOM 941 C CA . GLN A 1 115 ? 3.840 -13.821 9.305 1.00 85.69 115 GLN A CA 1
ATOM 942 C C . GLN A 1 115 ? 2.879 -14.286 8.204 1.00 85.69 115 GLN A C 1
ATOM 944 O O . GLN A 1 115 ? 3.173 -15.226 7.473 1.00 85.69 115 GLN A O 1
ATOM 949 N N . VAL A 1 116 ? 1.749 -13.593 8.034 1.00 85.88 116 VAL A N 1
ATOM 950 C CA . VAL A 1 116 ? 0.709 -14.013 7.082 1.00 85.88 116 VAL A CA 1
ATOM 951 C C . VAL A 1 116 ? 1.027 -13.632 5.638 1.00 85.88 116 VAL A C 1
ATOM 953 O O . VAL A 1 116 ? 0.670 -14.363 4.716 1.00 85.88 116 VAL A O 1
ATOM 956 N N . ARG A 1 117 ? 1.657 -12.475 5.400 1.00 78.31 117 ARG A N 1
ATOM 957 C CA . ARG A 1 117 ? 1.896 -11.977 4.031 1.00 78.31 117 ARG A CA 1
ATOM 958 C C . ARG A 1 117 ? 3.362 -11.865 3.635 1.00 78.31 117 ARG A C 1
ATOM 960 O O . ARG A 1 117 ? 3.640 -11.443 2.513 1.00 78.31 117 ARG A O 1
ATOM 967 N N . GLY A 1 118 ? 4.273 -12.191 4.541 1.00 73.88 118 GLY A N 1
ATOM 968 C CA . GLY A 1 118 ? 5.703 -12.030 4.351 1.00 73.88 118 GLY A CA 1
ATOM 969 C C . GLY A 1 118 ? 6.167 -10.573 4.331 1.00 73.88 118 GLY A C 1
ATOM 970 O O . GLY A 1 118 ? 5.399 -9.607 4.424 1.00 73.88 118 GLY A O 1
ATOM 971 N N . VAL A 1 119 ? 7.478 -10.429 4.147 1.00 64.12 119 VAL A N 1
ATOM 972 C CA . VAL A 1 119 ? 8.192 -9.146 4.088 1.00 64.12 119 VAL A CA 1
ATOM 973 C C . VAL A 1 119 ? 7.728 -8.288 2.905 1.00 64.12 119 VAL A C 1
ATOM 975 O O . VAL A 1 119 ? 7.789 -7.067 2.979 1.00 64.12 119 VAL A O 1
ATOM 978 N N . GLU A 1 120 ? 7.141 -8.872 1.852 1.00 62.44 120 GLU A N 1
ATOM 979 C CA . GLU A 1 120 ? 6.531 -8.149 0.715 1.00 62.44 120 GLU A CA 1
ATOM 980 C C . GLU A 1 120 ? 5.453 -7.130 1.151 1.00 62.44 120 GLU A C 1
ATOM 982 O O . GLU A 1 120 ? 5.070 -6.217 0.414 1.00 62.44 120 GLU A O 1
ATOM 987 N N . GLY A 1 121 ? 5.001 -7.232 2.401 1.00 67.19 121 GLY A N 1
ATOM 988 C CA . GLY A 1 121 ? 4.183 -6.264 3.103 1.00 67.19 121 GLY A CA 1
ATOM 989 C C . GLY A 1 121 ? 4.810 -4.905 3.437 1.00 67.19 121 GLY A C 1
ATOM 990 O O . GLY A 1 121 ? 4.052 -4.068 3.918 1.00 67.19 121 GLY A O 1
ATOM 991 N N . VAL A 1 122 ? 6.099 -4.622 3.179 1.00 73.00 122 VAL A N 1
ATOM 992 C CA . VAL A 1 122 ? 6.791 -3.380 3.630 1.00 73.00 122 VAL A CA 1
ATOM 993 C C . VAL A 1 122 ? 5.980 -2.098 3.401 1.00 73.00 122 VAL A C 1
ATOM 995 O O . VAL A 1 122 ? 5.917 -1.215 4.259 1.00 73.00 122 VAL A O 1
ATOM 998 N N . ARG A 1 123 ? 5.302 -1.982 2.253 1.00 77.69 123 ARG A N 1
ATOM 999 C CA . ARG A 1 123 ? 4.452 -0.821 1.929 1.00 77.69 123 ARG A CA 1
ATOM 1000 C C . ARG A 1 123 ? 3.307 -0.594 2.912 1.00 77.69 123 ARG A C 1
ATOM 1002 O O . ARG A 1 123 ? 2.887 0.546 3.103 1.00 77.69 123 ARG A O 1
ATOM 1009 N N . VAL A 1 124 ? 2.796 -1.653 3.528 1.00 85.75 124 VAL A N 1
ATOM 1010 C CA . VAL A 1 124 ? 1.786 -1.566 4.585 1.00 85.75 124 VAL A CA 1
ATOM 1011 C C . VAL A 1 124 ? 2.357 -0.859 5.801 1.00 85.75 124 VAL A C 1
ATOM 1013 O O . VAL A 1 124 ? 1.692 0.033 6.311 1.00 85.75 124 VAL A O 1
ATOM 1016 N N . PHE A 1 125 ? 3.589 -1.171 6.202 1.00 87.00 125 PHE A N 1
ATOM 1017 C CA . PHE A 1 125 ? 4.261 -0.524 7.332 1.00 87.00 125 PHE A CA 1
ATOM 1018 C C . PHE A 1 125 ? 4.566 0.944 7.063 1.00 87.00 125 PHE A C 1
ATOM 1020 O O . PHE A 1 125 ? 4.303 1.795 7.910 1.00 87.00 125 PHE A O 1
ATOM 1027 N N . VAL A 1 126 ? 5.019 1.271 5.849 1.00 85.88 126 VAL A N 1
ATOM 1028 C CA . VAL A 1 126 ? 5.183 2.672 5.424 1.00 85.88 126 VAL A CA 1
ATOM 1029 C C . VAL A 1 126 ? 3.852 3.421 5.513 1.00 85.88 126 VAL A C 1
ATOM 1031 O O . VAL A 1 126 ? 3.791 4.534 6.034 1.00 85.88 126 VAL A O 1
ATOM 1034 N N . GLY A 1 127 ? 2.771 2.804 5.034 1.00 89.19 127 GLY A N 1
ATOM 1035 C CA . GLY A 1 127 ? 1.440 3.390 5.098 1.00 89.19 127 GLY A CA 1
ATOM 1036 C C . GLY A 1 127 ? 0.891 3.509 6.521 1.00 89.19 127 GLY A C 1
ATOM 1037 O O . GLY A 1 127 ? 0.268 4.520 6.829 1.00 89.19 127 GLY A O 1
ATOM 1038 N N . LEU A 1 128 ? 1.143 2.527 7.389 1.00 91.75 128 LEU A N 1
ATOM 1039 C CA . LEU A 1 128 ? 0.742 2.547 8.797 1.00 91.75 128 LEU A CA 1
ATOM 1040 C C . LEU A 1 128 ? 1.463 3.669 9.548 1.00 91.75 128 LEU A C 1
ATOM 1042 O O . LEU A 1 128 ? 0.824 4.486 10.203 1.00 91.75 128 LEU A O 1
ATOM 1046 N N . LYS A 1 129 ? 2.777 3.798 9.347 1.00 91.06 129 LYS A N 1
ATOM 1047 C CA . LYS A 1 129 ? 3.564 4.909 9.891 1.00 91.06 129 LYS A CA 1
ATOM 1048 C C . LYS A 1 129 ? 3.053 6.270 9.407 1.00 91.06 129 LYS A C 1
ATOM 1050 O O . LYS A 1 129 ? 2.986 7.219 10.180 1.00 91.06 129 LYS A O 1
ATOM 1055 N N . ALA A 1 130 ? 2.657 6.376 8.139 1.00 91.12 130 ALA A N 1
ATOM 1056 C CA . ALA A 1 130 ? 2.061 7.604 7.617 1.00 91.12 130 ALA A CA 1
ATOM 1057 C C . ALA A 1 130 ? 0.686 7.922 8.241 1.00 91.12 130 ALA A C 1
ATOM 1059 O O . ALA A 1 130 ? 0.313 9.093 8.291 1.00 91.12 130 ALA A O 1
ATOM 1060 N N . LEU A 1 131 ? -0.070 6.915 8.702 1.00 93.38 131 LEU A N 1
ATOM 1061 C CA . LEU A 1 131 ? -1.309 7.124 9.462 1.00 93.38 131 LEU A CA 1
ATOM 1062 C C . LEU A 1 131 ? -1.025 7.617 10.883 1.00 93.38 131 LEU A C 1
ATOM 1064 O O . LEU A 1 131 ? -1.746 8.492 11.349 1.00 93.38 131 LEU A O 1
ATOM 1068 N N . ALA A 1 132 ? 0.046 7.142 11.523 1.00 91.06 132 ALA A N 1
ATOM 1069 C CA . ALA A 1 132 ? 0.467 7.620 12.845 1.00 91.06 132 ALA A CA 1
ATOM 1070 C C . ALA A 1 132 ? 0.790 9.124 12.866 1.00 91.06 132 ALA A C 1
ATOM 1072 O O . ALA A 1 132 ? 0.593 9.786 13.872 1.00 91.06 132 ALA A O 1
ATOM 1073 N N . GLY A 1 133 ? 1.230 9.692 11.737 1.00 89.19 133 GLY A N 1
ATOM 1074 C CA . GLY A 1 133 ? 1.418 11.141 11.599 1.00 89.19 133 GLY A CA 1
ATOM 1075 C C . GLY A 1 133 ? 0.132 11.945 11.350 1.00 89.19 133 GLY A C 1
ATOM 1076 O O . GLY A 1 133 ? 0.203 13.164 11.241 1.00 89.19 133 GLY A O 1
ATOM 1077 N N . LYS A 1 134 ? -1.024 11.290 11.182 1.00 92.06 134 LYS A N 1
ATOM 1078 C CA . LYS A 1 134 ? -2.306 11.924 10.806 1.00 92.06 134 LYS A CA 1
ATOM 1079 C C . LYS A 1 134 ? -3.435 11.689 11.805 1.00 92.06 134 LYS A C 1
ATOM 1081 O O . LYS A 1 134 ? -4.439 12.389 11.746 1.00 92.06 134 LYS A O 1
ATOM 1086 N N . HIS A 1 135 ? -3.302 10.682 12.656 1.00 92.88 135 HIS A N 1
ATOM 1087 C CA . HIS A 1 135 ? -4.304 10.265 13.628 1.00 92.88 135 HIS A CA 1
ATOM 1088 C C . HIS A 1 135 ? -3.661 10.194 15.011 1.00 92.88 135 HIS A C 1
ATOM 1090 O O . HIS A 1 135 ? -2.442 10.052 15.107 1.00 92.88 135 HIS A O 1
ATOM 1096 N N . SER A 1 136 ? -4.468 10.290 16.071 1.00 93.62 136 SER A N 1
ATOM 1097 C CA . SER A 1 136 ? -3.951 10.100 17.427 1.00 93.62 136 SER A CA 1
ATOM 1098 C C . SER A 1 136 ? -3.467 8.661 17.622 1.00 93.62 136 SER A C 1
ATOM 1100 O O . SER A 1 136 ? -3.928 7.737 16.938 1.00 93.62 136 SER A O 1
ATOM 1102 N N . ILE A 1 137 ? -2.527 8.479 18.549 1.00 93.75 137 ILE A N 1
ATOM 1103 C CA . ILE A 1 137 ? -1.946 7.167 18.847 1.00 93.75 137 ILE A CA 1
ATOM 1104 C C . ILE A 1 137 ? -3.033 6.227 19.372 1.00 93.75 137 ILE A C 1
ATOM 1106 O O . ILE A 1 137 ? -3.103 5.083 18.939 1.00 93.75 137 ILE A O 1
ATOM 1110 N N . GLU A 1 138 ? -3.939 6.725 20.212 1.00 93.25 138 GLU A N 1
ATOM 1111 C CA . GLU A 1 138 ? -5.026 5.947 20.813 1.00 93.25 138 GLU A CA 1
ATOM 1112 C C . GLU A 1 138 ? -5.976 5.396 19.744 1.00 93.25 138 GLU A C 1
ATOM 1114 O O . GLU A 1 138 ? -6.289 4.207 19.736 1.00 93.25 138 GLU A O 1
ATOM 1119 N N . ALA A 1 139 ? -6.395 6.240 18.794 1.00 94.00 139 ALA A N 1
ATOM 1120 C CA . ALA A 1 139 ? -7.272 5.813 17.707 1.00 94.00 139 ALA A CA 1
ATOM 1121 C C . ALA A 1 139 ? -6.586 4.786 16.794 1.00 94.00 139 ALA A C 1
ATOM 1123 O O . ALA A 1 139 ? -7.231 3.859 16.294 1.00 94.00 139 ALA A O 1
ATOM 1124 N N . LEU A 1 140 ? -5.280 4.950 16.561 1.00 95.31 140 LEU A N 1
ATOM 1125 C CA . LEU A 1 140 ? -4.500 4.018 15.757 1.00 95.31 140 LEU A CA 1
ATOM 1126 C C . LEU A 1 140 ? -4.315 2.671 16.457 1.00 95.31 140 LEU A C 1
ATOM 1128 O O . LEU A 1 140 ? -4.528 1.642 15.820 1.00 95.31 140 LEU A O 1
ATOM 1132 N N . GLU A 1 141 ? -3.986 2.674 17.747 1.00 96.06 141 GLU A N 1
ATOM 1133 C CA . GLU A 1 141 ? -3.855 1.464 18.559 1.00 96.06 141 GLU A CA 1
ATOM 1134 C C . GLU A 1 141 ? -5.168 0.684 18.611 1.00 96.06 141 GLU A C 1
ATOM 1136 O O . GLU A 1 141 ? -5.169 -0.508 18.311 1.00 96.06 141 GLU A O 1
ATOM 1141 N N . GLN A 1 142 ? -6.296 1.356 18.857 1.00 95.44 142 GLN A N 1
ATOM 1142 C CA . GLN A 1 142 ? -7.614 0.716 18.859 1.00 95.44 142 GLN A CA 1
ATOM 1143 C C . GLN A 1 142 ? -7.964 0.111 17.488 1.00 95.44 142 GLN A C 1
ATOM 1145 O O . GLN A 1 142 ? -8.525 -0.985 17.393 1.00 95.44 142 GLN A O 1
ATOM 1150 N N . ALA A 1 143 ? -7.623 0.803 16.395 1.00 96.06 143 ALA A N 1
ATOM 1151 C CA . ALA A 1 143 ? -7.828 0.285 15.046 1.00 96.06 143 ALA A CA 1
ATOM 1152 C C . ALA A 1 143 ? -6.943 -0.940 14.757 1.00 96.06 143 ALA A C 1
ATOM 1154 O O . ALA A 1 143 ? -7.409 -1.890 14.125 1.00 96.06 143 ALA A O 1
ATOM 1155 N N . CYS A 1 144 ? -5.687 -0.931 15.209 1.00 96.50 144 CYS A N 1
ATOM 1156 C CA . CYS A 1 144 ? -4.766 -2.062 15.089 1.00 96.50 144 CYS A CA 1
ATOM 1157 C C . CYS A 1 144 ? -5.228 -3.262 15.921 1.00 96.50 144 CYS A C 1
ATOM 1159 O O . CYS A 1 144 ? -5.240 -4.375 15.400 1.00 96.50 144 CYS A O 1
ATOM 1161 N N . GLU A 1 145 ? -5.669 -3.037 17.160 1.00 96.75 145 GLU A N 1
ATOM 1162 C CA . GLU A 1 145 ? -6.247 -4.060 18.034 1.00 96.75 145 GLU A CA 1
ATOM 1163 C C . GLU A 1 145 ? -7.465 -4.711 17.375 1.00 96.75 145 GLU A C 1
ATOM 1165 O O . GLU A 1 145 ? -7.478 -5.916 17.138 1.00 96.75 145 GLU A O 1
ATOM 1170 N N . THR A 1 146 ? -8.441 -3.895 16.970 1.00 95.81 146 THR A N 1
ATOM 1171 C CA . THR A 1 146 ? -9.662 -4.378 16.318 1.00 95.81 146 THR A CA 1
ATOM 1172 C C . THR A 1 146 ? -9.326 -5.172 15.056 1.00 95.81 146 THR A C 1
ATOM 1174 O O . THR A 1 146 ? -9.858 -6.255 14.829 1.00 95.81 146 THR A O 1
ATOM 1177 N N . ALA A 1 147 ? -8.427 -4.661 14.209 1.00 96.00 147 ALA A N 1
ATOM 1178 C CA . ALA A 1 147 ? -8.029 -5.368 12.999 1.00 96.00 147 ALA A CA 1
ATOM 1179 C C . ALA A 1 147 ? -7.294 -6.681 13.291 1.00 96.00 147 ALA A C 1
ATOM 1181 O O . ALA A 1 147 ? -7.427 -7.611 12.500 1.00 96.00 147 ALA A O 1
ATOM 1182 N N . LEU A 1 148 ? -6.534 -6.763 14.386 1.00 95.88 148 LEU A N 1
ATOM 1183 C CA . LEU A 1 148 ? -5.857 -7.985 14.807 1.00 95.88 148 LEU A CA 1
ATOM 1184 C C . LEU A 1 148 ? -6.868 -9.052 15.243 1.00 95.88 148 LEU A C 1
ATOM 1186 O O . LEU A 1 148 ? -6.745 -10.189 14.802 1.00 95.88 148 LEU A O 1
ATOM 1190 N N . THR A 1 149 ? -7.906 -8.682 16.002 1.00 95.31 149 THR A N 1
ATOM 1191 C CA . THR A 1 149 ? -8.987 -9.601 16.412 1.00 95.31 149 THR A CA 1
ATOM 1192 C C . THR A 1 149 ? -9.690 -10.255 15.221 1.00 95.31 149 THR A C 1
ATOM 1194 O O . THR A 1 149 ? -10.081 -11.415 15.294 1.00 95.31 149 THR A O 1
ATOM 1197 N N . TYR A 1 150 ? -9.832 -9.530 14.108 1.00 95.12 150 TYR A N 1
ATOM 1198 C CA . TYR A 1 150 ? -10.433 -10.046 12.872 1.00 95.12 150 TYR A CA 1
ATOM 1199 C C . TYR A 1 150 ? -9.409 -10.593 11.862 1.00 95.12 150 TYR A C 1
ATOM 1201 O O . TYR A 1 150 ? -9.767 -10.797 10.701 1.00 95.12 150 TYR A O 1
ATOM 1209 N N . GLU A 1 151 ? -8.136 -10.747 12.248 1.00 93.38 151 GLU A N 1
ATOM 1210 C CA . GLU A 1 151 ? -7.035 -11.186 11.370 1.00 93.38 151 GLU A CA 1
ATOM 1211 C C . GLU A 1 151 ? -6.952 -10.388 10.048 1.00 93.38 151 GLU A C 1
ATOM 1213 O O . GLU A 1 151 ? -6.628 -10.872 8.958 1.00 93.38 151 GLU A O 1
ATOM 1218 N N . ALA A 1 152 ? -7.281 -9.099 10.121 1.00 93.06 152 ALA A N 1
ATOM 1219 C CA . ALA A 1 152 ? -7.459 -8.242 8.966 1.00 93.06 152 ALA A CA 1
ATOM 1220 C C . ALA A 1 152 ? -6.168 -7.484 8.626 1.00 93.06 152 ALA A C 1
ATOM 1222 O O . ALA A 1 152 ? -5.982 -6.305 8.934 1.00 93.06 152 ALA A O 1
ATOM 1223 N N . PHE A 1 153 ? -5.279 -8.144 7.889 1.00 91.06 153 PHE A N 1
ATOM 1224 C CA . PHE A 1 153 ? -3.926 -7.648 7.608 1.00 91.06 153 PHE A CA 1
ATOM 1225 C C . PHE A 1 153 ? -3.812 -6.703 6.404 1.00 91.06 153 PHE A C 1
ATOM 1227 O O . PHE A 1 153 ? -2.828 -6.739 5.663 1.00 91.06 153 PHE A O 1
ATOM 1234 N N . ARG A 1 154 ? -4.814 -5.857 6.136 1.00 88.88 154 ARG A N 1
ATOM 1235 C CA . ARG A 1 154 ? -4.770 -4.859 5.047 1.00 88.88 154 ARG A CA 1
ATOM 1236 C C . ARG A 1 154 ? -4.824 -3.444 5.610 1.00 88.88 154 ARG A C 1
ATOM 1238 O O . ARG A 1 154 ? -5.727 -3.110 6.365 1.00 88.88 154 ARG A O 1
ATOM 1245 N N . LEU A 1 155 ? -3.960 -2.556 5.110 1.00 90.50 155 LEU A N 1
ATOM 1246 C CA . LEU A 1 155 ? -3.953 -1.136 5.502 1.00 90.50 155 LEU A CA 1
ATOM 1247 C C . LEU A 1 155 ? -5.302 -0.433 5.259 1.00 90.50 155 LEU A C 1
ATOM 1249 O O . LEU A 1 155 ? -5.669 0.499 5.969 1.00 90.50 155 LEU A O 1
ATOM 1253 N N . ARG A 1 156 ? -6.058 -0.870 4.240 1.00 90.50 156 ARG A N 1
ATOM 1254 C CA . ARG A 1 156 ? -7.412 -0.357 3.981 1.00 90.50 156 ARG A CA 1
ATOM 1255 C C . ARG A 1 156 ? -8.345 -0.598 5.171 1.00 90.50 156 ARG A C 1
ATOM 1257 O O . ARG A 1 156 ? -9.166 0.272 5.436 1.00 90.50 156 ARG A O 1
ATOM 1264 N N . THR A 1 157 ? -8.209 -1.723 5.872 1.00 92.81 157 THR A N 1
ATOM 1265 C CA . THR A 1 157 ? -9.016 -2.037 7.056 1.00 92.81 157 THR A CA 1
ATOM 1266 C C . THR A 1 157 ? -8.733 -1.044 8.172 1.00 92.81 157 THR A C 1
ATOM 1268 O O . THR A 1 157 ? -9.664 -0.392 8.628 1.00 92.81 157 THR A O 1
ATOM 1271 N N . ILE A 1 158 ? -7.457 -0.827 8.508 1.00 94.81 158 ILE A N 1
ATOM 1272 C CA . ILE A 1 158 ? -7.0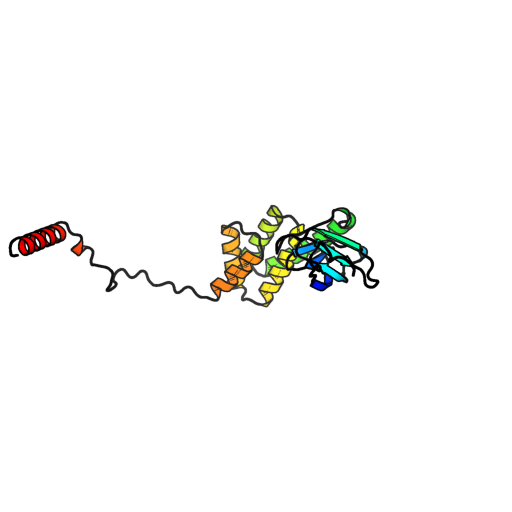44 0.172 9.508 1.00 94.81 158 ILE A CA 1
ATOM 1273 C C . ILE A 1 158 ? -7.594 1.557 9.154 1.00 94.81 158 ILE A C 1
ATOM 1275 O O . ILE A 1 158 ? -8.216 2.215 9.979 1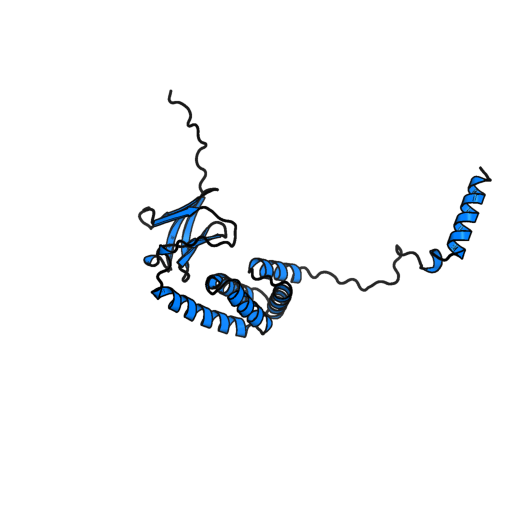.00 94.81 158 ILE A O 1
ATOM 1279 N N . ARG A 1 159 ? -7.466 1.980 7.889 1.00 94.44 159 ARG A N 1
ATOM 1280 C CA . ARG A 1 159 ? -8.009 3.271 7.435 1.00 94.44 159 ARG A CA 1
ATOM 1281 C C . ARG A 1 159 ? -9.528 3.365 7.597 1.00 94.44 159 ARG A C 1
ATOM 1283 O O . ARG A 1 159 ? -10.036 4.437 7.900 1.00 94.44 159 ARG A O 1
ATOM 1290 N N . ASN A 1 160 ? -10.257 2.282 7.343 1.00 94.25 160 ASN A N 1
ATOM 1291 C CA . ASN A 1 160 ? -11.707 2.261 7.516 1.00 94.25 160 ASN A CA 1
ATOM 1292 C C . ASN A 1 160 ? -12.096 2.319 8.998 1.00 94.25 160 ASN A C 1
ATOM 1294 O O . ASN A 1 160 ? -13.040 3.026 9.332 1.00 94.25 160 ASN A O 1
ATOM 1298 N N . LEU A 1 161 ? -11.366 1.618 9.868 1.00 93.94 161 LEU A N 1
ATOM 1299 C CA . LEU A 1 161 ? -11.575 1.659 11.317 1.00 93.94 161 LEU A CA 1
ATOM 1300 C C . LEU A 1 161 ? -11.313 3.061 11.869 1.00 93.94 161 LEU A C 1
ATOM 130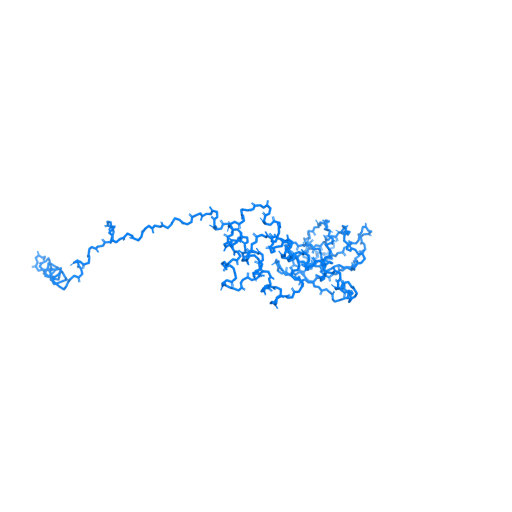2 O O . LEU A 1 161 ? -12.179 3.614 12.528 1.00 93.94 161 LEU A O 1
ATOM 1306 N N . LEU A 1 162 ? -10.209 3.697 11.472 1.00 93.44 162 LEU A N 1
ATOM 1307 C CA . LEU A 1 162 ? -9.898 5.081 11.846 1.00 93.44 162 LEU A CA 1
ATOM 1308 C C . LEU A 1 162 ? -10.966 6.089 11.403 1.00 93.44 162 LEU A C 1
ATOM 1310 O O . LEU A 1 162 ? -11.211 7.068 12.098 1.00 93.44 162 LEU A O 1
ATOM 1314 N N . LYS A 1 163 ? -11.607 5.863 10.248 1.00 90.44 163 LYS A N 1
ATOM 1315 C CA . LYS A 1 163 ? -12.743 6.685 9.804 1.00 90.44 163 LYS A CA 1
ATOM 1316 C C . LYS A 1 163 ? -13.976 6.466 10.676 1.00 90.44 163 LYS A C 1
ATOM 1318 O O . LYS A 1 163 ? -14.614 7.434 11.056 1.00 90.44 163 LYS A O 1
ATOM 1323 N N . ARG A 1 164 ? -14.289 5.211 11.009 1.00 82.62 164 ARG A N 1
ATOM 1324 C CA . ARG A 1 164 ? -15.425 4.876 11.880 1.00 82.62 164 ARG A CA 1
ATOM 1325 C C . ARG A 1 164 ? -15.232 5.385 13.303 1.00 82.62 164 ARG A C 1
ATOM 1327 O O . ARG A 1 164 ? -16.187 5.855 13.886 1.00 82.62 164 ARG A O 1
ATOM 1334 N N . SER A 1 165 ? -14.019 5.346 13.847 1.00 67.69 165 SER A N 1
ATOM 1335 C CA . SER A 1 165 ? -13.745 5.917 15.171 1.00 67.69 165 SER A CA 1
ATOM 1336 C C . SER A 1 165 ? -13.882 7.445 15.200 1.00 67.69 165 SER A C 1
ATOM 1338 O O . SER A 1 165 ? -14.116 8.006 16.267 1.00 67.69 165 SER A O 1
ATOM 1340 N N . ALA A 1 166 ? -13.757 8.124 14.050 1.00 59.75 166 ALA A N 1
ATOM 1341 C CA . ALA A 1 166 ? -14.063 9.551 13.939 1.00 59.75 166 ALA A CA 1
ATOM 1342 C C . ALA A 1 166 ? -15.581 9.812 13.964 1.00 59.75 166 ALA A C 1
ATOM 1344 O O . ALA A 1 166 ? -16.029 10.758 14.609 1.00 59.75 166 ALA A O 1
ATOM 1345 N N . ASP A 1 167 ? -16.367 8.935 13.337 1.00 59.66 167 ASP A N 1
ATOM 1346 C CA . ASP A 1 167 ? -17.827 8.920 13.440 1.00 59.66 167 ASP A CA 1
ATOM 1347 C C . ASP A 1 167 ? -18.232 8.189 14.728 1.00 59.66 167 ASP A C 1
ATOM 1349 O O . ASP A 1 167 ? -18.635 7.028 14.690 1.00 59.66 167 ASP A O 1
ATOM 1353 N N . LYS A 1 168 ? -18.083 8.840 15.894 1.00 52.75 168 LYS A N 1
ATOM 1354 C CA . LYS A 1 168 ? -18.501 8.264 17.186 1.00 52.75 168 LYS A CA 1
ATOM 1355 C C . LYS A 1 168 ? -19.914 7.691 17.067 1.00 52.75 168 LYS A C 1
ATOM 1357 O O . LYS A 1 168 ? -20.893 8.437 17.038 1.00 52.75 168 LYS A O 1
ATOM 1362 N N . GLN A 1 169 ? -20.015 6.365 17.034 1.00 51.25 169 GLN A N 1
ATOM 1363 C CA . GLN A 1 169 ? -21.292 5.688 17.149 1.00 51.25 169 GLN A CA 1
ATOM 1364 C C . GLN A 1 169 ? -21.807 5.988 18.551 1.00 51.25 169 GLN A C 1
ATOM 1366 O O . GLN A 1 169 ? -21.182 5.608 19.539 1.00 51.25 169 GLN A O 1
ATOM 1371 N N . GLN A 1 170 ? -22.897 6.748 18.627 1.00 56.38 170 GLN A N 1
ATOM 1372 C CA . GLN A 1 170 ? -23.554 7.035 19.891 1.00 56.38 170 GLN A CA 1
ATOM 1373 C C . GLN A 1 170 ? -23.991 5.694 20.481 1.00 56.38 170 GLN A C 1
ATOM 1375 O O . GLN A 1 170 ? -24.863 5.016 19.938 1.00 56.38 170 GLN A O 1
ATOM 1380 N N . SER A 1 171 ? -23.324 5.274 21.553 1.00 54.09 171 SER A N 1
ATOM 1381 C CA . SER A 1 171 ? -23.837 4.220 22.410 1.00 54.09 171 SER A CA 1
ATOM 1382 C C . SER A 1 171 ? -25.055 4.808 23.104 1.00 54.09 171 SER A C 1
ATOM 1384 O O . SER A 1 171 ? -24.918 5.645 23.996 1.00 54.09 171 SER A O 1
ATOM 1386 N N . PHE A 1 172 ? -26.241 4.432 22.645 1.00 61.12 172 PHE A N 1
ATOM 1387 C CA . PHE A 1 172 ? -27.436 4.660 23.437 1.00 61.12 172 PHE A CA 1
ATOM 1388 C C . PHE A 1 172 ? -27.308 3.811 24.698 1.00 61.12 172 PHE A C 1
ATOM 1390 O O . PHE A 1 172 ? -26.909 2.644 24.618 1.00 61.12 172 PHE A O 1
ATOM 1397 N N . GLU A 1 173 ? -27.602 4.398 25.856 1.00 66.56 173 GLU A N 1
ATOM 1398 C CA . GLU A 1 173 ? -27.835 3.597 27.051 1.00 66.56 173 GLU A CA 1
ATOM 1399 C C . GLU A 1 173 ? -28.920 2.570 26.734 1.00 66.56 173 GLU A C 1
ATOM 1401 O O . GLU A 1 173 ? -29.846 2.835 25.961 1.00 66.56 173 GLU A O 1
ATOM 1406 N N . PHE A 1 174 ? -28.766 1.371 27.285 1.00 62.53 174 PHE A N 1
ATOM 1407 C CA . PHE A 1 174 ? -29.786 0.346 27.174 1.00 62.53 174 PHE A CA 1
ATOM 1408 C C . PHE A 1 174 ? -31.025 0.857 27.920 1.00 62.53 174 PHE A C 1
ATOM 1410 O O . PHE A 1 174 ? -31.093 0.797 29.143 1.00 62.53 174 PHE A O 1
ATOM 1417 N N . LEU A 1 175 ? -31.961 1.460 27.186 1.00 66.38 175 LEU A N 1
ATOM 1418 C CA . LEU A 1 175 ? -33.199 1.990 27.741 1.00 66.38 175 LEU A CA 1
ATOM 1419 C C . LEU A 1 175 ? -34.140 0.811 27.999 1.00 66.38 175 LEU A C 1
ATOM 1421 O O . LEU A 1 175 ? -34.703 0.250 27.059 1.00 66.38 175 LEU A O 1
ATOM 1425 N N . GLU A 1 176 ? -34.299 0.435 29.268 1.00 64.81 176 GLU A N 1
ATOM 1426 C CA . GLU A 1 176 ? -35.293 -0.562 29.693 1.00 64.81 176 GLU A CA 1
ATOM 1427 C C . GLU A 1 176 ? -36.731 -0.059 29.469 1.00 64.81 176 GLU A C 1
ATOM 1429 O O . GLU A 1 176 ? -37.644 -0.853 29.243 1.00 64.81 176 GLU A O 1
ATOM 1434 N N . GLU A 1 177 ? -36.922 1.265 29.436 1.00 67.12 177 GLU A N 1
ATOM 1435 C CA . GLU A 1 177 ? -38.216 1.919 29.252 1.00 67.12 177 GLU A CA 1
ATOM 1436 C C . GLU A 1 177 ? -38.153 2.947 28.109 1.00 67.12 177 GLU A C 1
ATOM 1438 O O . GLU A 1 177 ? -37.339 3.871 28.108 1.00 67.12 177 GLU A O 1
ATOM 1443 N N . HIS A 1 178 ? -39.023 2.797 27.106 1.00 75.50 178 HIS A N 1
ATOM 1444 C CA . HIS A 1 178 ? -39.180 3.744 25.996 1.00 75.50 178 HIS A CA 1
ATOM 1445 C C . HIS A 1 178 ? -40.665 3.811 25.601 1.00 75.50 178 HIS A C 1
ATOM 1447 O O . HIS A 1 178 ? -41.310 2.767 25.606 1.00 75.50 178 HIS A O 1
ATOM 1453 N N . PRO A 1 179 ? -41.222 4.960 25.166 1.00 75.44 179 PRO A N 1
ATOM 1454 C CA . PRO A 1 179 ? -42.647 5.088 24.809 1.00 75.44 179 PRO A CA 1
ATOM 1455 C C . PRO A 1 179 ? -43.159 4.090 23.752 1.00 75.44 179 PRO A C 1
ATOM 1457 O O . PRO A 1 179 ? -44.357 3.854 23.638 1.00 75.44 179 PRO A O 1
ATOM 1460 N N . ILE A 1 180 ? -42.248 3.531 22.947 1.00 77.88 180 ILE A N 1
ATOM 1461 C CA . ILE A 1 180 ? -42.539 2.505 21.927 1.00 77.88 180 ILE A CA 1
ATOM 1462 C C . ILE A 1 180 ? -42.454 1.080 22.506 1.00 77.88 180 ILE A C 1
ATOM 1464 O O . ILE A 1 180 ? -43.096 0.165 21.990 1.00 77.88 180 ILE A O 1
ATOM 1468 N N . ILE A 1 181 ? -41.669 0.873 23.567 1.00 76.94 181 ILE A N 1
ATOM 1469 C CA . ILE A 1 181 ? -41.543 -0.419 24.244 1.00 76.94 181 ILE A CA 1
ATOM 1470 C C . ILE A 1 181 ? -42.778 -0.588 25.130 1.00 76.94 181 ILE A C 1
ATOM 1472 O O . ILE A 1 181 ? -42.981 0.154 26.087 1.00 76.94 181 ILE A O 1
ATOM 1476 N N . ARG A 1 182 ? -43.628 -1.565 24.801 1.00 78.56 182 ARG A N 1
ATOM 1477 C CA . ARG A 1 182 ? -44.775 -1.900 25.651 1.00 78.56 182 ARG A CA 1
ATOM 1478 C C . ARG A 1 182 ? -44.294 -2.530 26.962 1.00 78.56 182 ARG A C 1
ATOM 1480 O O . ARG A 1 182 ? -43.420 -3.400 26.897 1.00 78.56 182 ARG A O 1
ATOM 1487 N N . PRO A 1 183 ? -44.878 -2.160 28.115 1.00 81.00 183 PRO A N 1
ATOM 1488 C CA . PRO A 1 183 ? -44.592 -2.804 29.390 1.00 81.00 183 PRO A CA 1
ATOM 1489 C C . PRO A 1 183 ? -44.751 -4.323 29.302 1.00 81.00 183 PRO A C 1
ATOM 1491 O O . PRO A 1 183 ? -45.680 -4.825 28.669 1.00 81.00 183 PRO A O 1
ATOM 1494 N N . LEU A 1 184 ? -43.885 -5.074 29.988 1.00 79.31 184 LEU A N 1
ATOM 1495 C CA . LEU A 1 184 ? -43.943 -6.542 29.978 1.00 79.31 184 LEU A CA 1
ATOM 1496 C C . LEU A 1 184 ? -45.305 -7.080 30.467 1.00 79.31 184 LEU A C 1
ATOM 1498 O O . LEU A 1 184 ? -45.760 -8.130 30.016 1.00 79.31 184 LEU A O 1
ATOM 1502 N N . ALA A 1 185 ? -45.974 -6.333 31.352 1.00 81.31 185 ALA A N 1
ATOM 1503 C CA . ALA A 1 185 ? -47.304 -6.640 31.878 1.00 81.31 185 ALA A CA 1
ATOM 1504 C C . ALA A 1 185 ? -48.394 -6.724 30.789 1.00 81.31 185 ALA A C 1
ATOM 1506 O O . ALA A 1 185 ? -49.369 -7.466 30.948 1.00 81.31 185 ALA A O 1
ATOM 1507 N N . ASP A 1 186 ? -48.212 -6.048 29.651 1.00 78.19 186 ASP A N 1
ATOM 1508 C CA . ASP A 1 186 ? -49.141 -6.115 28.515 1.00 78.19 186 ASP A CA 1
ATOM 1509 C C . ASP A 1 186 ? -49.141 -7.497 27.845 1.00 78.19 186 ASP A C 1
ATOM 1511 O O . ASP A 1 186 ? -50.114 -7.876 27.193 1.00 78.19 186 ASP A O 1
ATOM 1515 N N . TYR A 1 187 ? -48.072 -8.274 28.036 1.00 77.38 187 TYR A N 1
ATOM 1516 C CA . TYR A 1 187 ? -47.933 -9.643 27.537 1.00 77.38 187 TYR A CA 1
ATOM 1517 C C . TYR A 1 187 ? -48.319 -10.702 28.576 1.00 77.38 187 TYR A C 1
ATOM 1519 O O . TYR A 1 187 ? -48.120 -11.895 28.337 1.00 77.38 187 TYR A O 1
ATOM 1527 N N . SER A 1 188 ? -48.870 -10.298 29.725 1.00 85.69 188 SER A N 1
ATOM 1528 C CA . SER A 1 188 ? -49.366 -11.256 30.710 1.00 85.69 188 SER A CA 1
ATOM 1529 C C . SER A 1 188 ? -50.527 -12.082 30.142 1.00 85.69 188 SER A C 1
ATOM 1531 O O . SER A 1 188 ? -51.283 -11.641 29.269 1.00 85.69 188 SER A O 1
ATOM 1533 N N . VAL A 1 189 ? -50.675 -13.304 30.653 1.00 83.12 189 VAL A N 1
ATOM 1534 C CA . VAL A 1 189 ? -51.747 -14.221 30.246 1.00 83.12 189 VAL A CA 1
ATOM 1535 C C . VAL A 1 189 ? -53.119 -13.592 30.532 1.00 83.12 189 VAL A C 1
ATOM 1537 O O . VAL A 1 189 ? -53.990 -13.602 29.661 1.00 83.12 189 VAL A O 1
ATOM 1540 N N . GLU A 1 190 ? -53.278 -12.934 31.685 1.00 82.00 190 GLU A N 1
ATOM 1541 C CA . GLU A 1 190 ? -54.445 -12.114 32.038 1.00 82.00 190 GLU A CA 1
ATOM 1542 C C . GLU A 1 190 ? -54.754 -11.024 30.997 1.00 82.00 190 GLU A C 1
ATOM 1544 O O . GLU A 1 190 ? -55.895 -10.922 30.533 1.00 82.00 190 GLU A O 1
ATOM 1549 N N . SER A 1 191 ? -53.748 -10.242 30.586 1.00 79.31 191 SER A N 1
ATOM 1550 C CA . SER A 1 191 ? -53.898 -9.163 29.596 1.00 79.31 191 SER A CA 1
ATOM 1551 C C . SER A 1 191 ? -54.340 -9.710 28.235 1.00 79.31 191 SER A C 1
ATOM 1553 O O . SER A 1 191 ? -55.262 -9.184 27.605 1.00 79.31 191 SER A O 1
ATOM 1555 N N . LEU A 1 192 ? -53.753 -10.829 27.797 1.00 79.06 192 LEU A N 1
ATOM 1556 C CA . LEU A 1 192 ? -54.137 -11.509 26.557 1.00 79.06 192 LEU A CA 1
ATOM 1557 C C . LEU A 1 192 ? -55.578 -12.042 26.613 1.00 79.06 192 LEU A C 1
ATOM 1559 O O . LEU A 1 192 ? -56.312 -11.956 25.621 1.00 79.06 192 LEU A O 1
ATOM 1563 N N . HIS A 1 193 ? -56.014 -12.559 27.765 1.00 82.06 193 HIS A N 1
ATOM 1564 C CA . HIS A 1 193 ? -57.394 -12.997 27.970 1.00 82.06 193 HIS A CA 1
ATOM 1565 C C . HIS A 1 193 ? -58.389 -11.831 27.959 1.00 82.06 193 HIS A C 1
ATOM 1567 O O . HIS A 1 193 ? -59.460 -11.966 27.357 1.00 82.06 193 HIS A O 1
ATOM 1573 N N . GLN A 1 194 ? -58.045 -10.685 28.554 1.00 80.50 194 GLN A N 1
ATOM 1574 C CA . GLN A 1 194 ? -58.870 -9.473 28.495 1.00 80.50 194 GLN A CA 1
ATOM 1575 C C . GLN A 1 194 ? -59.013 -8.946 27.062 1.00 80.50 194 GLN A C 1
ATOM 1577 O O . GLN A 1 194 ? -60.139 -8.733 26.608 1.00 80.50 194 GLN A O 1
ATOM 1582 N N . PHE A 1 195 ? -57.914 -8.857 26.307 1.00 75.50 195 PHE A N 1
ATOM 1583 C CA . PHE A 1 195 ? -57.949 -8.465 24.892 1.00 75.50 195 PHE A CA 1
ATOM 1584 C C . PHE A 1 195 ? -58.832 -9.389 24.047 1.00 75.50 195 PHE A C 1
ATOM 1586 O O . PHE A 1 195 ? -59.550 -8.943 23.149 1.00 75.50 195 PHE A O 1
ATOM 1593 N N . ARG A 1 196 ? -58.789 -10.699 24.319 1.00 74.94 196 ARG A N 1
ATOM 1594 C CA . ARG A 1 196 ? -59.605 -11.690 23.605 1.00 74.94 196 ARG A CA 1
ATOM 1595 C C . ARG A 1 196 ? -61.091 -11.553 23.945 1.00 74.94 196 ARG A C 1
ATOM 1597 O O . ARG A 1 196 ? -61.930 -11.722 23.065 1.00 74.94 196 ARG A O 1
ATOM 1604 N N . ARG A 1 197 ? -61.418 -11.213 25.197 1.00 75.94 197 ARG A N 1
ATOM 1605 C CA . ARG A 1 197 ? -62.793 -10.938 25.643 1.00 75.94 197 ARG A CA 1
ATOM 1606 C C . ARG A 1 197 ? -63.360 -9.660 25.025 1.00 75.94 197 ARG A C 1
ATOM 1608 O O . ARG A 1 197 ? -64.475 -9.713 24.520 1.00 75.94 197 ARG A O 1
ATOM 1615 N N . GLN A 1 198 ? -62.597 -8.566 25.003 1.00 73.81 198 GLN A N 1
ATOM 1616 C CA . GLN A 1 198 ? -63.022 -7.298 24.389 1.00 73.81 198 GLN A CA 1
ATOM 1617 C C . GLN A 1 198 ? -63.293 -7.442 22.889 1.00 73.81 198 GLN A C 1
ATOM 1619 O O . GLN A 1 198 ? -64.374 -7.076 22.437 1.00 73.81 198 GLN A O 1
ATOM 1624 N N . ARG A 1 199 ? -62.391 -8.093 22.137 1.00 68.88 199 ARG A N 1
ATOM 1625 C CA . ARG A 1 199 ? -62.615 -8.357 20.703 1.00 68.88 199 ARG A CA 1
ATOM 1626 C C . ARG A 1 199 ? -63.858 -9.198 20.426 1.00 68.88 199 ARG A C 1
ATOM 1628 O O . ARG A 1 199 ? -64.527 -8.981 19.423 1.00 68.88 199 ARG A O 1
ATOM 1635 N N . ASN A 1 200 ? -64.162 -10.168 21.285 1.00 69.75 200 ASN A N 1
ATOM 1636 C CA . ASN A 1 200 ? -65.371 -10.979 21.140 1.00 69.75 200 ASN A CA 1
ATOM 1637 C C . ASN A 1 200 ? -66.641 -10.191 21.492 1.00 69.75 200 ASN A C 1
ATOM 1639 O O . ASN A 1 200 ? -67.691 -10.469 20.925 1.00 69.75 200 ASN A O 1
ATOM 1643 N N . HIS A 1 201 ? -66.548 -9.216 22.400 1.00 68.25 201 HIS A N 1
ATOM 1644 C CA . HIS A 1 201 ? -67.661 -8.332 22.738 1.00 68.25 201 HIS A CA 1
ATOM 1645 C C . HIS A 1 201 ? -67.994 -7.386 21.580 1.00 68.25 201 HIS A C 1
ATOM 1647 O O . HIS A 1 201 ? -69.147 -7.332 21.181 1.00 68.25 201 HIS A O 1
ATOM 1653 N N . GLU A 1 202 ? -66.991 -6.736 20.980 1.00 62.72 202 GLU A N 1
ATOM 1654 C CA . GLU A 1 202 ? -67.163 -5.838 19.821 1.00 62.72 202 GLU A CA 1
ATOM 1655 C C . GLU A 1 202 ? -67.707 -6.558 18.576 1.00 62.72 202 GLU A C 1
ATOM 1657 O O . GLU A 1 202 ? -68.441 -5.977 17.781 1.00 62.72 202 GLU A O 1
ATOM 1662 N N . ARG A 1 203 ? -67.385 -7.849 18.417 1.00 57.91 203 ARG A N 1
ATOM 1663 C CA . ARG A 1 203 ? -67.899 -8.689 17.324 1.00 57.91 203 ARG A CA 1
ATOM 1664 C C . ARG A 1 203 ? -69.346 -9.145 17.506 1.00 57.91 203 ARG A C 1
ATOM 1666 O O . ARG A 1 203 ? -69.965 -9.514 16.518 1.00 57.91 203 ARG A O 1
ATOM 1673 N N . ASN A 1 204 ? -69.842 -9.172 18.742 1.00 57.50 204 ASN A N 1
ATOM 1674 C CA . ASN A 1 204 ? -71.210 -9.583 19.074 1.00 57.50 204 ASN A CA 1
ATOM 1675 C C . ASN A 1 204 ? -72.166 -8.390 19.245 1.00 57.50 204 ASN A C 1
ATOM 1677 O O . ASN A 1 204 ? -73.359 -8.601 19.449 1.00 57.50 204 ASN A O 1
ATOM 1681 N N . SER A 1 205 ? -71.650 -7.161 19.209 1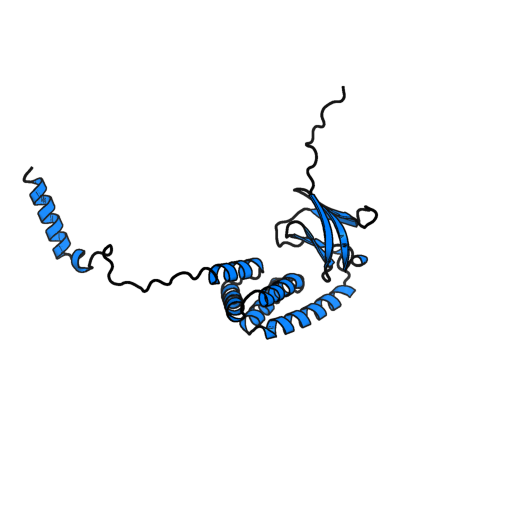.00 56.28 205 SER A N 1
ATOM 1682 C CA . SER A 1 205 ? -72.420 -5.915 19.281 1.00 56.28 205 SER A CA 1
ATOM 1683 C C . SER A 1 205 ? -72.505 -5.162 17.944 1.00 56.28 205 SER A C 1
ATOM 1685 O O . SER A 1 205 ? -73.025 -4.047 17.916 1.00 56.28 205 SER A O 1
ATOM 1687 N N . SER A 1 206 ? -72.028 -5.775 16.852 1.00 48.09 206 SER A N 1
ATOM 1688 C CA . SER A 1 206 ? -72.272 -5.376 15.453 1.00 48.09 206 SER A CA 1
ATOM 1689 C C . SER A 1 206 ? -73.254 -6.341 14.800 1.00 48.09 206 SER A C 1
ATOM 1691 O O . SER A 1 206 ? -74.058 -5.877 13.965 1.00 48.09 206 SER A O 1
#